Protein AF-A0A7X7KAX2-F1 (afdb_monomer_lite)

Radius of gyration: 23.8 Å; chains: 1; bounding box: 59×32×68 Å

Structure (mmCIF, N/CA/C/O backbone):
data_AF-A0A7X7KAX2-F1
#
_entry.id   AF-A0A7X7KAX2-F1
#
loop_
_atom_site.group_PDB
_atom_site.id
_atom_site.type_symbol
_atom_site.label_atom_id
_atom_site.label_alt_id
_atom_site.label_comp_id
_atom_site.label_asym_id
_atom_site.label_entity_id
_atom_site.label_seq_id
_atom_site.pdbx_PDB_ins_code
_atom_site.Cartn_x
_atom_site.Cartn_y
_atom_site.Cartn_z
_atom_site.occupancy
_atom_site.B_iso_or_equiv
_atom_site.auth_seq_id
_atom_site.auth_comp_id
_atom_site.auth_asym_id
_atom_site.auth_atom_id
_atom_site.pdbx_PDB_model_num
ATOM 1 N N . MET A 1 1 ? -15.587 19.376 3.662 1.00 31.41 1 MET A N 1
ATOM 2 C CA . MET A 1 1 ? -15.646 17.937 3.336 1.00 31.41 1 MET A CA 1
ATOM 3 C C . MET A 1 1 ? -15.402 17.812 1.839 1.00 31.41 1 MET A C 1
ATOM 5 O O . MET A 1 1 ? -16.334 17.874 1.052 1.00 31.41 1 MET A O 1
ATOM 9 N N . THR A 1 2 ? -14.136 17.808 1.432 1.00 29.45 2 THR A N 1
ATOM 10 C CA . THR A 1 2 ? -13.738 17.623 0.034 1.00 29.45 2 THR A CA 1
ATOM 11 C C . THR A 1 2 ? -13.548 16.132 -0.178 1.00 29.45 2 THR A C 1
ATOM 13 O O . THR A 1 2 ? -12.632 15.516 0.356 1.00 29.45 2 THR A O 1
ATOM 16 N N . THR A 1 3 ? -14.527 15.560 -0.865 1.00 39.97 3 THR A N 1
ATOM 17 C CA . THR A 1 3 ? -14.583 14.188 -1.354 1.00 39.97 3 THR A CA 1
ATOM 18 C C . THR A 1 3 ? -13.296 13.817 -2.074 1.00 39.97 3 THR A C 1
ATOM 20 O O . THR A 1 3 ? -12.859 14.544 -2.966 1.00 39.97 3 THR A O 1
ATOM 23 N N . GLN A 1 4 ? -12.748 12.668 -1.676 1.00 43.09 4 GLN A N 1
ATOM 24 C CA . GLN A 1 4 ? -11.791 11.851 -2.416 1.00 43.09 4 GLN A CA 1
ATOM 25 C C . GLN A 1 4 ? -12.039 12.031 -3.920 1.00 43.09 4 GLN A C 1
ATOM 27 O O . GLN A 1 4 ? -13.135 11.754 -4.411 1.00 43.09 4 GLN A O 1
ATOM 32 N N . THR A 1 5 ? -11.081 12.647 -4.605 1.00 43.44 5 THR A N 1
ATOM 33 C CA . THR A 1 5 ? -11.274 13.211 -5.937 1.00 43.44 5 THR A CA 1
ATOM 34 C C . THR A 1 5 ? -11.679 12.116 -6.918 1.00 43.44 5 THR A C 1
ATOM 36 O O . THR A 1 5 ? -11.043 11.071 -7.024 1.00 43.44 5 THR A O 1
ATOM 39 N N . ASP A 1 6 ? -12.770 12.385 -7.623 1.00 45.66 6 ASP A N 1
ATOM 40 C CA . ASP A 1 6 ? -13.570 11.498 -8.465 1.00 45.66 6 ASP A CA 1
ATOM 41 C C . ASP A 1 6 ? -12.854 11.106 -9.787 1.00 45.66 6 ASP A C 1
ATOM 43 O O . ASP A 1 6 ? -13.432 11.164 -10.869 1.00 45.66 6 ASP A O 1
ATOM 47 N N . ALA A 1 7 ? -11.583 10.693 -9.732 1.00 50.47 7 ALA A N 1
ATOM 48 C CA . ALA A 1 7 ? -10.939 9.897 -10.783 1.00 50.47 7 ALA A CA 1
ATOM 49 C C . ALA A 1 7 ? -11.192 8.424 -10.433 1.00 50.47 7 ALA A C 1
ATOM 51 O O . ALA A 1 7 ? -10.359 7.740 -9.843 1.00 50.47 7 ALA A O 1
ATOM 52 N N . ARG A 1 8 ? -12.452 8.036 -10.648 1.00 62.88 8 ARG A N 1
ATOM 53 C CA . ARG A 1 8 ? -13.205 7.026 -9.898 1.00 62.88 8 ARG A CA 1
ATOM 54 C C . ARG A 1 8 ? -12.503 5.680 -9.751 1.00 62.88 8 ARG A C 1
ATOM 56 O O . ARG A 1 8 ? -12.249 4.991 -10.738 1.00 62.88 8 ARG A O 1
ATOM 63 N N . ARG A 1 9 ? -12.337 5.283 -8.482 1.00 68.75 9 ARG A N 1
ATOM 64 C CA . ARG A 1 9 ? -12.238 3.887 -8.035 1.00 68.75 9 ARG A CA 1
ATOM 65 C C . ARG A 1 9 ? -13.098 2.988 -8.937 1.00 68.75 9 ARG A C 1
ATOM 67 O O . ARG A 1 9 ? -14.221 3.386 -9.270 1.00 68.75 9 ARG A O 1
ATOM 74 N N . PRO A 1 10 ? -12.629 1.783 -9.299 1.00 69.00 10 PRO A N 1
ATOM 75 C CA . PRO A 1 10 ? -13.467 0.807 -9.979 1.00 69.00 10 PRO A CA 1
ATOM 76 C C . PRO A 1 10 ? -14.844 0.673 -9.308 1.00 69.00 10 PRO A C 1
ATOM 78 O O . PRO A 1 10 ? -14.937 0.606 -8.085 1.00 69.00 10 PRO A O 1
ATOM 81 N N . ALA A 1 11 ? -15.918 0.629 -10.101 1.00 70.12 11 ALA A N 1
ATOM 82 C CA . ALA A 1 11 ? -17.289 0.543 -9.577 1.00 70.12 11 ALA A CA 1
ATOM 83 C C . ALA A 1 11 ? -17.587 -0.786 -8.853 1.00 70.12 11 ALA A C 1
ATOM 85 O O . ALA A 1 11 ? -18.601 -0.915 -8.172 1.00 70.12 11 ALA A O 1
ATOM 86 N N . ASP A 1 12 ? -16.715 -1.775 -9.023 1.00 75.62 12 ASP A N 1
ATOM 87 C CA . ASP A 1 12 ? -16.797 -3.064 -8.360 1.00 75.62 12 ASP A CA 1
ATOM 88 C C . ASP A 1 12 ? -16.467 -2.926 -6.863 1.00 75.62 12 ASP A C 1
ATOM 90 O O . ASP A 1 12 ? -15.344 -2.603 -6.471 1.00 75.62 12 ASP A O 1
ATOM 94 N N . ALA A 1 13 ? -17.460 -3.197 -6.013 1.00 72.50 13 ALA A N 1
ATOM 95 C CA . ALA A 1 13 ? -17.330 -3.130 -4.560 1.00 72.50 13 ALA A CA 1
ATOM 96 C C . ALA A 1 13 ? -16.391 -4.204 -3.977 1.00 72.50 13 ALA A C 1
ATOM 98 O O . ALA A 1 13 ? -15.949 -4.071 -2.835 1.00 72.50 13 ALA A O 1
ATOM 99 N N . THR A 1 14 ? -16.067 -5.250 -4.743 1.00 76.38 14 THR A N 1
ATOM 100 C CA . THR A 1 14 ? -15.149 -6.314 -4.309 1.00 76.38 14 THR A CA 1
ATOM 101 C C . THR A 1 14 ? -13.681 -5.898 -4.370 1.00 76.38 14 THR A C 1
ATOM 103 O O . THR A 1 14 ? -12.838 -6.550 -3.748 1.00 76.38 14 THR A O 1
ATOM 106 N N . ILE A 1 15 ? -13.380 -4.797 -5.065 1.00 78.50 15 ILE A N 1
ATOM 107 C CA . ILE A 1 15 ? -12.031 -4.258 -5.202 1.00 78.50 15 ILE A CA 1
ATOM 108 C C . ILE A 1 15 ? -11.624 -3.538 -3.905 1.00 78.50 15 ILE A C 1
ATOM 110 O O . ILE A 1 15 ? -12.306 -2.577 -3.512 1.00 78.50 15 ILE A O 1
ATOM 114 N N . PRO A 1 16 ? -10.527 -3.970 -3.242 1.00 85.06 16 PRO A N 1
ATOM 115 C CA . PRO A 1 16 ? -9.944 -3.248 -2.119 1.00 85.06 16 PRO A CA 1
ATOM 116 C C . PRO A 1 16 ? -9.581 -1.815 -2.513 1.00 85.06 16 PRO A C 1
ATOM 118 O O . PRO A 1 16 ? -9.270 -1.542 -3.672 1.00 85.06 16 PRO A O 1
ATOM 121 N N . TYR A 1 17 ? -9.646 -0.890 -1.562 1.00 83.06 17 TYR A N 1
ATOM 122 C CA . TYR A 1 17 ? -9.285 0.505 -1.780 1.00 83.06 17 TYR A CA 1
ATOM 123 C C . TYR A 1 17 ? -8.167 0.953 -0.834 1.00 83.06 17 TYR A C 1
ATOM 125 O O . TYR A 1 17 ? -8.117 0.477 0.302 1.00 83.06 17 TYR A O 1
ATOM 133 N N . PRO A 1 18 ? -7.290 1.876 -1.271 1.00 86.44 18 PRO A N 1
ATOM 134 C CA . PRO A 1 18 ? -6.196 2.385 -0.451 1.00 86.44 18 PRO A CA 1
ATOM 135 C C . PRO A 1 18 ? -6.695 2.993 0.859 1.00 86.44 18 PRO A C 1
ATOM 137 O O . PRO A 1 18 ? -7.563 3.869 0.870 1.00 86.44 18 PRO A O 1
ATOM 140 N N . ALA A 1 19 ? -6.142 2.503 1.962 1.00 87.00 19 ALA A N 1
ATOM 141 C CA . ALA A 1 19 ? -6.502 2.866 3.327 1.00 87.00 19 ALA A CA 1
ATOM 142 C C . ALA A 1 19 ? -5.363 3.587 4.055 1.00 87.00 19 ALA A C 1
ATOM 144 O O . ALA A 1 19 ? -5.616 4.508 4.832 1.00 87.00 19 ALA A O 1
ATOM 145 N N . ILE A 1 20 ? -4.126 3.171 3.769 1.00 87.12 20 ILE A N 1
ATOM 146 C CA . ILE A 1 20 ? -2.893 3.870 4.130 1.00 87.12 20 ILE A CA 1
ATOM 147 C C . ILE A 1 20 ? -2.086 4.041 2.856 1.00 87.12 20 ILE A C 1
ATOM 149 O O . ILE A 1 20 ? -1.787 3.047 2.187 1.00 87.12 20 ILE A O 1
ATOM 153 N N . HIS A 1 21 ? -1.771 5.283 2.508 1.00 86.44 21 HIS A N 1
ATOM 154 C CA . HIS A 1 21 ? -1.233 5.594 1.192 1.00 86.44 21 HIS A CA 1
ATOM 155 C C . HIS A 1 21 ? -0.494 6.935 1.143 1.00 86.44 21 HIS A C 1
ATOM 157 O O . HIS A 1 21 ? -0.632 7.750 2.055 1.00 86.44 21 HIS A O 1
ATOM 163 N N . ASP A 1 22 ? 0.261 7.159 0.070 1.00 83.88 22 ASP A N 1
ATOM 164 C CA . ASP A 1 22 ? 0.930 8.433 -0.219 1.00 83.88 22 ASP A CA 1
ATOM 165 C C . ASP A 1 22 ? -0.078 9.585 -0.428 1.00 83.88 22 ASP A C 1
ATOM 167 O O . ASP A 1 22 ? -1.071 9.437 -1.146 1.00 83.88 22 ASP A O 1
ATOM 171 N N . ASP A 1 23 ? 0.152 10.719 0.227 1.00 72.75 23 ASP A N 1
ATOM 172 C CA . ASP A 1 23 ? -0.723 11.891 0.286 1.00 72.75 23 ASP A CA 1
ATOM 173 C C . ASP A 1 23 ? -0.518 12.851 -0.895 1.00 72.75 23 ASP A C 1
ATOM 175 O O . ASP A 1 23 ? -1.348 13.722 -1.100 1.00 72.75 23 ASP A O 1
ATOM 179 N N . ASP A 1 24 ? 0.527 12.704 -1.710 1.00 70.94 24 ASP A N 1
ATOM 180 C CA . ASP A 1 24 ? 0.662 13.473 -2.956 1.00 70.94 24 ASP A CA 1
ATOM 181 C C . ASP A 1 24 ? -0.007 12.739 -4.133 1.00 70.94 24 ASP A C 1
ATOM 183 O O . ASP A 1 24 ? -0.397 13.345 -5.140 1.00 70.94 24 ASP A O 1
ATOM 187 N N . THR A 1 25 ? -0.196 11.420 -4.005 1.00 68.81 25 THR A N 1
ATOM 188 C CA . THR A 1 25 ? -0.741 10.563 -5.064 1.00 68.81 25 THR A CA 1
ATOM 189 C C . THR A 1 25 ? -2.143 10.063 -4.723 1.00 68.81 25 THR A C 1
ATOM 191 O O . THR A 1 25 ? -2.330 9.048 -4.066 1.00 68.81 25 THR A O 1
ATOM 194 N N . HIS A 1 26 ? -3.166 10.756 -5.228 1.00 64.06 26 HIS A N 1
ATOM 195 C CA . HIS A 1 26 ? -4.574 10.432 -4.934 1.00 64.06 26 HIS A CA 1
ATOM 196 C C . HIS A 1 26 ? -5.367 9.845 -6.106 1.00 64.06 26 HIS A C 1
ATOM 198 O O . HIS A 1 26 ? -6.565 9.584 -5.981 1.00 64.06 26 HIS A O 1
ATOM 204 N N . THR A 1 27 ? -4.747 9.720 -7.280 1.00 69.25 27 THR A N 1
ATOM 205 C CA . THR A 1 27 ? -5.466 9.337 -8.502 1.00 69.25 27 THR A CA 1
ATOM 206 C C . THR A 1 27 ? -5.312 7.851 -8.778 1.00 69.25 27 THR A C 1
ATOM 208 O O . THR A 1 27 ? -4.200 7.329 -8.835 1.00 69.25 27 THR A O 1
ATOM 211 N N . TRP A 1 28 ? -6.443 7.167 -8.972 1.00 71.44 28 TRP A N 1
ATOM 212 C CA . TRP A 1 28 ? -6.448 5.778 -9.415 1.00 71.44 28 TRP A CA 1
ATOM 213 C C . TRP A 1 28 ? -5.757 5.675 -10.768 1.00 71.44 28 TRP A C 1
ATOM 215 O O . TRP A 1 28 ? -6.184 6.298 -11.747 1.00 71.44 28 TRP A O 1
ATOM 225 N N . LYS A 1 29 ? -4.692 4.873 -10.835 1.00 69.31 29 LYS A N 1
ATOM 226 C CA . LYS A 1 29 ? -4.030 4.618 -12.110 1.00 69.31 29 LYS A CA 1
ATOM 227 C C . LYS A 1 29 ? -4.900 3.686 -12.958 1.00 69.31 29 LYS A C 1
ATOM 229 O O . LYS A 1 29 ? -5.364 2.659 -12.457 1.00 69.31 29 LYS A O 1
ATOM 234 N N . PRO A 1 30 ? -5.130 4.006 -14.244 1.00 61.00 30 PRO A N 1
ATOM 235 C CA . PRO A 1 30 ? -5.823 3.091 -15.135 1.00 61.00 30 PRO A CA 1
ATOM 236 C C . PRO A 1 30 ? -4.990 1.817 -15.316 1.00 61.00 30 PRO A C 1
ATOM 238 O O . PRO A 1 30 ? -3.765 1.875 -15.395 1.00 61.00 30 PRO A O 1
ATOM 241 N N . ALA A 1 31 ? -5.661 0.674 -15.482 1.00 58.47 31 ALA A N 1
ATOM 242 C CA . ALA A 1 31 ? -5.018 -0.625 -15.725 1.00 58.47 31 ALA A CA 1
ATOM 243 C C . ALA A 1 31 ? -4.125 -0.656 -16.990 1.00 58.47 31 ALA A C 1
ATOM 245 O O . ALA A 1 31 ? -3.369 -1.598 -17.202 1.00 58.47 31 ALA A O 1
ATOM 246 N N . THR A 1 32 ? -4.221 0.364 -17.848 1.00 57.59 32 THR A N 1
ATOM 247 C CA . THR A 1 32 ? -3.337 0.602 -18.994 1.00 57.59 32 THR A CA 1
ATOM 248 C C . THR A 1 32 ? -3.074 2.097 -19.141 1.00 57.59 32 THR A C 1
ATOM 250 O O . THR A 1 32 ? -4.009 2.864 -19.377 1.00 57.59 32 THR A O 1
ATOM 253 N N . SER A 1 33 ? -1.807 2.509 -19.063 1.00 60.25 33 SER A N 1
ATOM 254 C CA . SER A 1 33 ? -1.379 3.860 -19.435 1.00 60.25 33 SER A CA 1
ATOM 255 C C . SER A 1 33 ? -1.226 3.940 -20.957 1.00 60.25 33 SER A C 1
ATOM 257 O O . SER A 1 33 ? -0.264 3.430 -21.533 1.00 60.25 33 SER A O 1
ATOM 259 N N . THR A 1 34 ? -2.176 4.585 -21.643 1.00 63.09 34 THR A N 1
ATOM 260 C CA . THR A 1 34 ? -2.132 4.775 -23.109 1.00 63.09 34 THR A CA 1
ATOM 261 C C . THR A 1 34 ? -0.848 5.480 -23.558 1.00 63.09 34 THR A C 1
ATOM 263 O O . THR A 1 34 ? -0.327 5.205 -24.635 1.00 63.09 34 THR A O 1
ATOM 266 N N . LYS A 1 35 ? -0.299 6.367 -22.719 1.00 64.12 35 LYS A N 1
ATOM 267 C CA . LYS A 1 35 ? 0.936 7.108 -23.004 1.00 64.12 35 LYS A CA 1
ATOM 268 C C . LYS A 1 35 ? 2.162 6.191 -23.034 1.00 64.12 35 LYS A C 1
ATOM 270 O O . LYS A 1 35 ? 2.998 6.3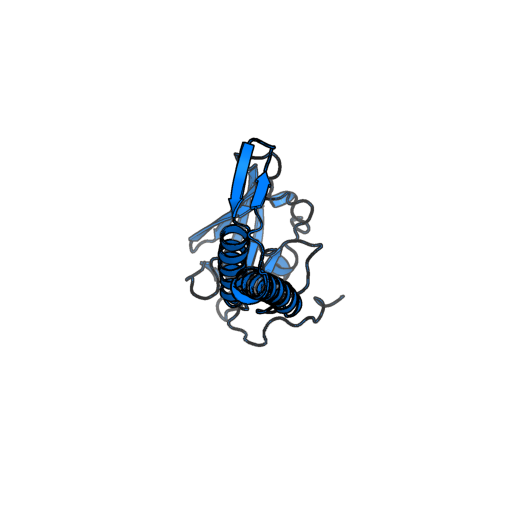43 -23.919 1.00 64.12 35 LYS A O 1
ATOM 275 N N . GLU A 1 36 ? 2.254 5.233 -22.115 1.00 64.50 36 GLU A N 1
ATOM 276 C CA . GLU A 1 36 ? 3.364 4.270 -22.070 1.00 64.50 36 GLU A CA 1
ATOM 277 C C . GLU A 1 36 ? 3.335 3.323 -23.269 1.00 64.50 36 GLU A C 1
ATOM 279 O O . GLU A 1 36 ? 4.367 3.131 -23.905 1.00 64.50 36 GLU A O 1
ATOM 284 N N . LEU A 1 37 ? 2.147 2.829 -23.639 1.00 69.31 37 LEU A N 1
ATOM 285 C CA . LEU A 1 37 ? 1.944 2.007 -24.839 1.00 69.31 37 LEU A CA 1
ATOM 286 C C . LEU A 1 37 ? 2.353 2.737 -26.128 1.00 69.31 37 LEU A C 1
ATOM 288 O O . LEU A 1 37 ? 2.962 2.137 -27.011 1.00 69.31 37 LEU A O 1
ATOM 292 N N . LEU A 1 38 ? 2.040 4.033 -26.245 1.00 76.12 38 LEU A N 1
ATOM 293 C CA . LEU A 1 38 ? 2.420 4.838 -27.411 1.00 76.12 38 LEU A CA 1
ATOM 294 C C . LEU A 1 38 ? 3.935 5.069 -27.485 1.00 76.12 38 LEU A C 1
ATOM 296 O O . LEU A 1 38 ? 4.511 4.967 -28.567 1.00 76.12 38 LEU A O 1
ATOM 300 N N . VAL A 1 39 ? 4.586 5.353 -26.353 1.00 77.00 39 VAL A N 1
ATOM 301 C CA . VAL A 1 39 ? 6.039 5.577 -26.302 1.00 77.00 39 VAL A CA 1
ATOM 302 C C . VAL A 1 39 ? 6.802 4.286 -26.595 1.00 77.00 39 VAL A C 1
ATOM 304 O O . VAL A 1 39 ? 7.682 4.287 -27.456 1.00 77.00 39 VAL A O 1
ATOM 307 N N . SER A 1 40 ? 6.456 3.174 -25.938 1.00 71.31 40 SER A N 1
ATOM 308 C CA . SER A 1 40 ? 7.125 1.889 -26.174 1.00 71.31 40 SER A CA 1
ATOM 309 C C . SER A 1 40 ? 6.867 1.366 -27.591 1.00 71.31 40 SER A C 1
ATOM 311 O O . SER A 1 40 ? 7.795 0.879 -28.238 1.00 71.31 40 SER A O 1
ATOM 313 N N . GLY A 1 41 ? 5.656 1.564 -28.125 1.00 78.25 41 GLY A N 1
ATOM 314 C CA . GLY A 1 41 ? 5.320 1.248 -29.514 1.00 78.25 41 GLY A CA 1
ATOM 315 C C . GLY A 1 41 ? 6.126 2.063 -30.532 1.00 78.25 41 GLY A C 1
ATOM 316 O O . GLY A 1 41 ? 6.670 1.496 -31.479 1.00 78.25 41 GLY A O 1
ATOM 317 N N . ALA A 1 42 ? 6.267 3.3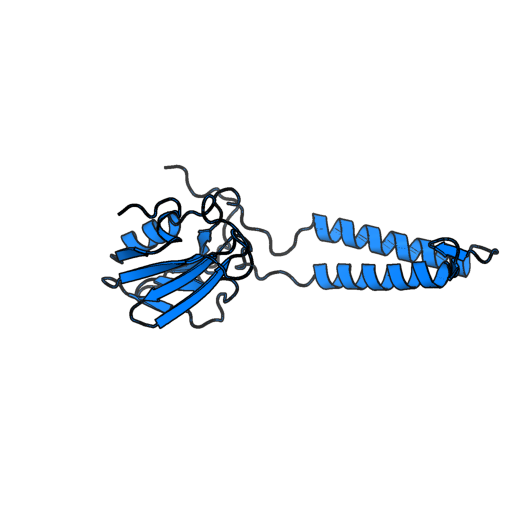77 -30.325 1.00 83.69 42 ALA A N 1
ATOM 318 C CA . ALA A 1 42 ? 7.061 4.241 -31.202 1.00 83.69 42 ALA A CA 1
ATOM 319 C C . ALA A 1 42 ? 8.555 3.869 -31.193 1.00 83.69 42 ALA A C 1
ATOM 321 O O . ALA A 1 42 ? 9.186 3.830 -32.251 1.00 83.69 42 ALA A O 1
ATOM 322 N N . ILE A 1 43 ? 9.113 3.543 -30.021 1.00 81.38 43 ILE A N 1
ATOM 323 C CA . ILE A 1 43 ? 10.505 3.087 -29.888 1.00 81.38 43 ILE A CA 1
ATOM 324 C C . ILE A 1 43 ? 10.705 1.757 -30.625 1.00 81.38 43 ILE A C 1
ATOM 326 O O . ILE A 1 43 ? 11.653 1.627 -31.400 1.00 81.38 43 ILE A O 1
ATOM 330 N N . ALA A 1 44 ? 9.802 0.788 -30.443 1.00 81.94 44 ALA A N 1
ATOM 331 C CA . ALA A 1 44 ? 9.877 -0.493 -31.141 1.00 81.94 44 ALA A CA 1
ATOM 332 C C . ALA A 1 44 ? 9.839 -0.314 -32.667 1.00 81.94 44 ALA A C 1
ATOM 334 O O . ALA A 1 44 ? 10.681 -0.871 -33.372 1.00 81.94 44 ALA A O 1
ATOM 335 N N . LEU A 1 45 ? 8.929 0.525 -33.174 1.00 85.00 45 LEU A N 1
ATOM 336 C CA . LEU A 1 45 ? 8.839 0.846 -34.601 1.00 85.00 45 LEU A CA 1
ATOM 337 C C . LEU A 1 45 ? 10.122 1.491 -35.141 1.00 85.00 45 LEU A C 1
ATOM 339 O O . LEU A 1 45 ? 10.577 1.112 -36.219 1.00 85.00 45 LEU A O 1
ATOM 343 N N . ALA A 1 46 ? 10.732 2.418 -34.397 1.00 85.38 46 ALA A N 1
ATOM 344 C CA . ALA A 1 46 ? 11.974 3.069 -34.807 1.00 85.38 46 ALA A CA 1
ATOM 345 C C . ALA A 1 46 ? 13.139 2.072 -34.933 1.00 85.38 46 ALA A C 1
ATOM 347 O O . ALA A 1 46 ? 13.864 2.097 -35.928 1.00 85.38 46 ALA A O 1
ATOM 348 N N . PHE A 1 47 ? 13.295 1.155 -33.970 1.00 82.56 47 PHE A N 1
ATOM 349 C CA . PHE A 1 47 ? 14.334 0.121 -34.027 1.00 82.56 47 PHE A CA 1
ATOM 350 C C . PHE A 1 47 ? 14.099 -0.895 -35.151 1.00 82.56 47 PHE A C 1
ATOM 352 O O . PHE A 1 47 ? 15.053 -1.285 -35.825 1.00 82.56 47 PHE A O 1
ATOM 359 N N . ILE A 1 48 ? 12.844 -1.285 -35.398 1.00 81.31 48 ILE A N 1
ATOM 360 C CA . ILE A 1 48 ? 12.485 -2.169 -36.517 1.00 81.31 48 ILE A CA 1
ATOM 361 C C . ILE A 1 48 ? 12.803 -1.488 -37.854 1.00 81.31 48 ILE A C 1
ATOM 363 O O . ILE A 1 48 ? 13.470 -2.086 -38.697 1.00 81.31 48 ILE A O 1
ATOM 367 N N . ALA A 1 49 ? 12.395 -0.229 -38.036 1.00 83.62 49 ALA A N 1
ATOM 368 C CA . ALA A 1 49 ? 12.670 0.532 -39.254 1.00 83.62 49 ALA A CA 1
ATOM 369 C C . ALA A 1 49 ? 14.177 0.726 -39.485 1.00 83.62 49 ALA A C 1
ATOM 371 O O . ALA A 1 49 ? 14.658 0.532 -40.602 1.00 83.62 49 ALA A O 1
ATOM 372 N N . ALA A 1 50 ? 14.936 1.035 -38.428 1.00 80.69 50 ALA A N 1
ATOM 373 C CA . ALA A 1 50 ? 16.391 1.136 -38.492 1.00 80.69 50 ALA A CA 1
ATOM 374 C C . ALA A 1 50 ? 17.043 -0.202 -38.873 1.00 80.69 50 ALA A C 1
ATOM 376 O O . ALA A 1 50 ? 17.960 -0.225 -39.692 1.00 80.69 50 ALA A O 1
ATOM 377 N N . SER A 1 51 ? 16.554 -1.324 -38.334 1.00 78.38 51 SER A N 1
ATOM 378 C CA . SER A 1 51 ? 17.079 -2.649 -38.677 1.00 78.38 51 SER A CA 1
ATOM 379 C C . SER A 1 51 ? 16.786 -3.026 -40.132 1.00 78.38 51 SER A C 1
ATOM 381 O O . SER A 1 51 ? 17.685 -3.489 -40.831 1.00 78.38 51 SER A O 1
ATOM 383 N N . ILE A 1 52 ? 15.569 -2.753 -40.622 1.00 78.06 52 ILE A N 1
ATOM 384 C CA . ILE A 1 52 ? 15.191 -2.975 -42.027 1.00 78.06 52 ILE A CA 1
ATOM 385 C C . ILE A 1 52 ? 16.059 -2.124 -42.958 1.00 78.06 52 ILE A C 1
ATOM 387 O O . ILE A 1 52 ? 16.586 -2.640 -43.942 1.00 78.06 52 ILE A O 1
ATOM 391 N N . TYR A 1 53 ? 16.248 -0.840 -42.638 1.00 78.06 53 TYR A N 1
ATOM 392 C CA . TYR A 1 53 ? 17.082 0.053 -43.437 1.00 78.06 53 TYR A CA 1
ATOM 393 C C . TYR A 1 53 ? 18.517 -0.470 -43.551 1.00 78.06 53 TYR A C 1
ATOM 395 O O . TYR A 1 53 ? 19.047 -0.571 -44.653 1.00 78.06 53 TYR A O 1
ATOM 403 N N . VAL A 1 54 ? 19.136 -0.864 -42.436 1.00 75.00 54 VAL A N 1
ATOM 404 C CA . VAL A 1 54 ? 20.534 -1.324 -42.439 1.00 75.00 54 VAL A CA 1
ATOM 405 C C . VAL A 1 54 ? 20.691 -2.686 -43.126 1.00 75.00 54 VAL A C 1
ATOM 407 O O . VAL A 1 54 ? 21.689 -2.896 -43.806 1.00 75.00 54 VAL A O 1
ATOM 410 N N . GLN A 1 55 ? 19.728 -3.603 -42.980 1.00 70.00 55 GLN A N 1
ATOM 411 C CA . GLN A 1 55 ? 19.821 -4.948 -43.565 1.00 70.00 55 GLN A CA 1
ATOM 412 C C . GLN A 1 55 ? 19.462 -5.010 -45.055 1.00 70.00 55 GLN A C 1
ATOM 414 O O . GLN A 1 55 ? 20.046 -5.814 -45.776 1.00 70.00 55 GLN A O 1
ATOM 419 N N . PHE A 1 56 ? 18.488 -4.215 -45.506 1.00 70.19 56 PHE A N 1
ATOM 420 C CA . PHE A 1 56 ? 17.886 -4.382 -46.836 1.00 70.19 56 PHE A CA 1
ATOM 421 C C . PHE A 1 56 ? 18.039 -3.176 -47.759 1.00 70.19 56 PHE A C 1
ATOM 423 O O . PHE A 1 56 ? 17.860 -3.326 -48.964 1.00 70.19 56 PHE A O 1
ATOM 430 N N . ILE A 1 57 ? 18.325 -1.989 -47.220 1.00 70.00 57 ILE A N 1
ATOM 431 C CA . ILE A 1 57 ? 18.376 -0.746 -48.007 1.00 70.00 57 ILE A CA 1
ATOM 432 C C . ILE A 1 57 ? 19.805 -0.215 -48.086 1.00 70.00 57 ILE A C 1
ATOM 434 O O . ILE A 1 57 ? 20.224 0.300 -49.117 1.00 70.00 57 ILE A O 1
ATOM 438 N N . SER A 1 58 ? 20.568 -0.337 -47.004 1.00 69.50 58 SER A N 1
ATOM 439 C CA . SER A 1 58 ? 21.931 0.161 -46.967 1.00 69.50 58 SER A CA 1
ATOM 440 C C . SER A 1 58 ? 22.881 -0.832 -47.634 1.00 69.50 58 SER A C 1
ATOM 442 O O . SER A 1 58 ? 23.018 -1.968 -47.190 1.00 69.50 58 SER A O 1
ATOM 444 N N . GLU A 1 59 ? 23.571 -0.386 -48.681 1.00 65.75 59 GLU A N 1
ATOM 445 C CA . GLU A 1 59 ? 24.600 -1.168 -49.385 1.00 65.75 59 GLU A CA 1
ATOM 446 C C . GLU A 1 59 ? 25.943 -1.201 -48.624 1.00 65.75 59 GLU A C 1
ATOM 448 O O . GLU A 1 59 ? 26.903 -1.844 -49.046 1.00 65.75 59 GLU A O 1
ATOM 453 N N . THR A 1 60 ? 26.023 -0.507 -47.486 1.00 64.31 60 THR A N 1
ATOM 454 C CA . THR A 1 60 ? 27.231 -0.330 -46.677 1.00 64.31 60 THR A CA 1
ATOM 455 C C . THR A 1 60 ? 27.107 -1.004 -45.316 1.00 64.31 60 THR A C 1
ATOM 457 O O . THR A 1 60 ? 26.160 -0.772 -44.571 1.00 64.31 60 THR A O 1
ATOM 460 N N . ALA A 1 61 ? 28.1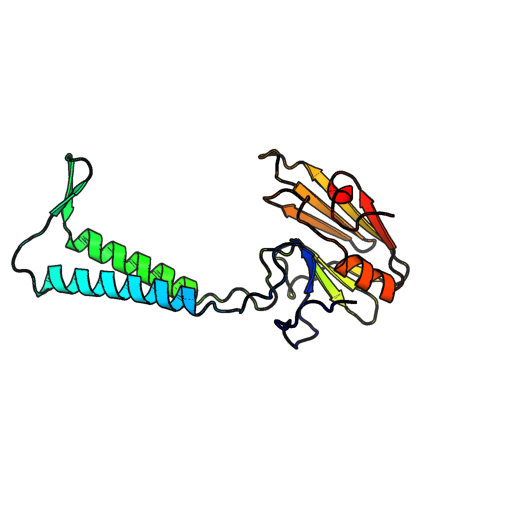12 -1.797 -44.941 1.00 65.00 61 ALA A N 1
ATOM 461 C CA . ALA A 1 61 ? 28.190 -2.385 -43.608 1.00 65.00 61 ALA A CA 1
ATOM 462 C C . ALA A 1 61 ? 28.571 -1.314 -42.572 1.00 65.00 61 ALA A C 1
ATOM 464 O O . ALA A 1 61 ? 29.710 -0.851 -42.530 1.00 65.00 61 ALA A O 1
ATOM 465 N N . TYR A 1 62 ? 27.617 -0.922 -41.726 1.00 69.50 62 TYR A N 1
ATOM 466 C CA . TYR A 1 62 ? 27.865 0.014 -40.629 1.00 69.50 62 TYR A CA 1
ATOM 467 C C . TYR A 1 62 ? 28.296 -0.721 -39.357 1.00 69.50 62 TYR A C 1
ATOM 469 O O . TYR A 1 62 ? 27.698 -1.729 -38.964 1.00 69.50 62 TYR A O 1
ATOM 477 N N . VAL A 1 63 ? 29.299 -0.166 -38.677 1.00 76.62 63 VAL A N 1
ATOM 478 C CA . VAL A 1 63 ? 29.811 -0.654 -37.392 1.00 76.62 63 VAL A CA 1
ATOM 479 C C . VAL A 1 63 ? 29.714 0.469 -36.369 1.00 76.62 63 VAL A C 1
ATOM 481 O O . VAL A 1 63 ? 30.094 1.609 -36.637 1.00 76.62 63 VAL A O 1
ATOM 484 N N . LEU A 1 64 ? 29.175 0.147 -35.198 1.00 71.44 64 LEU A N 1
ATOM 485 C CA . LEU A 1 64 ? 29.096 1.046 -34.060 1.00 71.44 64 LEU A CA 1
ATOM 486 C C . LEU A 1 64 ? 30.312 0.785 -33.173 1.00 71.44 64 LEU A C 1
ATOM 488 O O . LEU A 1 64 ? 30.475 -0.319 -32.656 1.00 71.44 64 LEU A O 1
ATOM 492 N N . VAL A 1 65 ? 31.168 1.797 -33.026 1.00 73.62 65 VAL A N 1
ATOM 493 C CA . VAL A 1 65 ? 32.400 1.693 -32.238 1.00 73.62 65 VAL A CA 1
ATOM 494 C C . VAL A 1 65 ? 32.137 2.224 -30.832 1.00 73.62 65 VAL A C 1
ATOM 496 O O . VAL A 1 65 ? 32.015 3.433 -30.625 1.00 73.62 65 VAL A O 1
ATOM 499 N N . ILE A 1 66 ? 32.058 1.328 -29.849 1.00 70.19 66 ILE A N 1
ATOM 500 C CA . ILE A 1 66 ? 31.874 1.689 -28.438 1.00 70.19 66 ILE A CA 1
ATOM 501 C C . ILE A 1 66 ? 33.239 1.741 -27.755 1.00 70.19 66 ILE A C 1
ATOM 503 O O . ILE A 1 66 ? 34.068 0.840 -27.898 1.00 70.19 66 ILE A O 1
ATOM 507 N N . ALA A 1 67 ? 33.485 2.826 -27.016 1.00 68.19 67 ALA A N 1
ATOM 508 C CA . ALA A 1 67 ? 34.714 3.051 -26.253 1.00 68.19 67 ALA A CA 1
ATOM 509 C C . ALA A 1 67 ? 36.026 2.938 -27.065 1.00 68.19 67 ALA A C 1
ATOM 511 O O . ALA A 1 67 ? 37.089 2.807 -26.472 1.00 68.19 67 ALA A O 1
ATOM 512 N N . ARG A 1 68 ? 35.971 3.037 -28.406 1.00 65.75 68 ARG A N 1
ATOM 513 C CA . ARG A 1 68 ? 37.110 2.874 -29.341 1.00 65.75 68 ARG A CA 1
ATOM 514 C C . ARG A 1 68 ? 37.761 1.481 -29.364 1.00 65.75 68 ARG A C 1
ATOM 516 O O . ARG A 1 68 ? 38.850 1.356 -29.913 1.00 65.75 68 ARG A O 1
ATOM 523 N N . VAL A 1 69 ? 37.129 0.456 -28.784 1.00 67.38 69 VAL A N 1
ATOM 524 C CA . VAL A 1 69 ? 37.706 -0.907 -28.720 1.00 67.38 69 VAL A CA 1
ATOM 525 C C . VAL A 1 69 ? 36.708 -2.006 -29.099 1.00 67.38 69 VAL A C 1
ATOM 527 O O . VAL A 1 69 ? 37.121 -3.128 -29.372 1.00 67.38 69 VAL A O 1
ATOM 530 N N . ILE A 1 70 ? 35.403 -1.714 -29.108 1.00 66.31 70 ILE A N 1
ATOM 531 C CA . ILE A 1 70 ? 34.366 -2.711 -29.391 1.00 66.31 70 ILE A CA 1
ATOM 532 C C . ILE A 1 70 ? 33.631 -2.325 -30.670 1.00 66.31 70 ILE A C 1
ATOM 534 O O . ILE A 1 70 ? 32.922 -1.318 -30.699 1.00 66.31 70 ILE A O 1
ATOM 538 N N . ASP A 1 71 ? 33.772 -3.173 -31.683 1.00 78.00 71 ASP A N 1
ATOM 539 C CA . ASP A 1 71 ? 33.131 -3.041 -32.986 1.00 78.00 71 ASP A CA 1
ATOM 540 C C . ASP A 1 71 ? 31.879 -3.916 -33.031 1.00 78.00 71 ASP A C 1
ATOM 542 O O . ASP A 1 71 ? 31.955 -5.145 -33.064 1.00 78.00 71 ASP A O 1
ATOM 546 N N . ILE A 1 72 ? 30.706 -3.283 -33.021 1.00 73.19 72 ILE A N 1
ATOM 547 C CA . ILE A 1 72 ? 29.424 -3.988 -33.081 1.00 73.19 72 ILE A CA 1
ATOM 548 C C . ILE A 1 72 ? 28.762 -3.691 -34.428 1.00 73.19 72 ILE A C 1
ATOM 550 O O . ILE A 1 72 ? 28.444 -2.530 -34.700 1.00 73.19 72 ILE A O 1
ATOM 554 N N . PRO A 1 73 ? 28.499 -4.702 -35.276 1.00 79.19 73 PRO A N 1
ATOM 555 C CA . PRO A 1 73 ? 27.698 -4.514 -36.479 1.00 79.19 73 PRO A CA 1
ATOM 556 C C . PRO A 1 73 ? 26.351 -3.870 -36.137 1.00 79.19 73 PRO A C 1
ATOM 558 O O . PRO A 1 73 ? 25.614 -4.364 -35.279 1.00 79.19 73 PRO A O 1
ATOM 561 N N . VAL A 1 74 ? 25.995 -2.783 -36.825 1.00 77.75 74 VAL A N 1
ATOM 562 C CA . VAL A 1 74 ? 24.769 -2.017 -36.528 1.00 77.75 74 VAL A CA 1
ATOM 563 C C . VAL A 1 74 ? 23.509 -2.877 -36.682 1.00 77.75 74 VAL A C 1
ATOM 565 O O . VAL A 1 74 ? 22.532 -2.677 -35.964 1.00 77.75 74 VAL A O 1
ATOM 568 N N . VAL A 1 75 ? 23.539 -3.898 -37.542 1.00 72.19 75 VAL A N 1
ATOM 569 C CA . VAL A 1 75 ? 22.469 -4.903 -37.667 1.00 72.19 75 VAL A CA 1
ATOM 570 C C . VAL A 1 75 ? 22.207 -5.638 -36.348 1.00 72.19 75 VAL A C 1
ATOM 572 O O . VAL A 1 75 ? 21.054 -5.810 -35.962 1.00 72.19 75 VAL A O 1
ATOM 575 N N . ILE A 1 76 ? 23.261 -6.030 -35.625 1.00 77.25 76 ILE A N 1
ATOM 576 C CA . ILE A 1 76 ? 23.142 -6.727 -34.336 1.00 77.25 76 ILE A CA 1
ATOM 577 C C . ILE A 1 76 ? 22.586 -5.770 -33.281 1.00 77.25 76 ILE A C 1
ATOM 579 O O . ILE A 1 76 ? 21.669 -6.126 -32.544 1.00 77.25 76 ILE A O 1
ATOM 583 N N . PHE A 1 77 ? 23.090 -4.535 -33.246 1.00 77.25 77 PHE A N 1
ATOM 584 C CA . PHE A 1 77 ? 22.617 -3.510 -32.316 1.00 77.25 77 PHE A CA 1
ATOM 585 C C . PHE A 1 77 ? 21.133 -3.171 -32.530 1.00 77.25 77 PHE A C 1
ATOM 587 O O . PHE A 1 77 ? 20.349 -3.161 -31.583 1.00 77.25 77 PHE A O 1
ATOM 594 N N . THR A 1 78 ? 20.727 -2.936 -33.779 1.00 78.31 78 THR A N 1
ATOM 595 C CA . THR A 1 78 ? 19.335 -2.605 -34.125 1.00 78.31 78 THR A CA 1
ATOM 596 C C . THR A 1 78 ? 18.393 -3.793 -33.942 1.00 78.31 78 THR A C 1
ATOM 598 O O . THR A 1 78 ? 17.287 -3.603 -33.443 1.00 78.31 78 THR A O 1
ATOM 601 N N . GLY A 1 79 ? 18.831 -5.014 -34.269 1.00 77.12 79 GLY A N 1
ATOM 602 C CA . GLY A 1 79 ? 18.061 -6.239 -34.045 1.00 77.12 79 GLY A CA 1
ATOM 603 C C . GLY A 1 79 ? 17.825 -6.528 -32.560 1.00 77.12 79 GLY A C 1
ATOM 604 O O . GLY A 1 79 ? 16.687 -6.759 -32.154 1.00 77.12 79 GLY A O 1
ATOM 605 N N . LEU A 1 80 ? 18.867 -6.443 -31.724 1.00 81.50 80 LEU A N 1
ATOM 606 C CA . LEU A 1 80 ? 18.728 -6.579 -30.268 1.00 81.50 80 LEU A CA 1
ATOM 607 C C . LEU A 1 80 ? 17.870 -5.455 -29.678 1.00 81.50 80 LEU A C 1
ATOM 609 O O . LEU A 1 80 ? 16.990 -5.726 -28.864 1.00 81.50 80 LEU A O 1
ATOM 613 N N . GLY A 1 81 ? 18.068 -4.213 -30.126 1.00 78.06 81 GLY A N 1
ATOM 614 C CA . GLY A 1 81 ? 17.241 -3.077 -29.718 1.00 78.06 81 GLY A CA 1
ATOM 615 C C . GLY A 1 81 ? 15.760 -3.275 -30.051 1.00 78.06 81 GLY A C 1
ATOM 616 O O . GLY A 1 81 ? 14.907 -3.024 -29.202 1.00 78.06 81 GLY A O 1
ATOM 617 N N . ALA A 1 82 ? 15.446 -3.809 -31.236 1.00 80.56 82 ALA A N 1
ATOM 618 C CA . ALA A 1 82 ? 14.079 -4.139 -31.637 1.00 80.56 82 ALA A CA 1
ATOM 619 C C . ALA A 1 82 ? 13.467 -5.241 -30.760 1.00 80.56 82 ALA A C 1
ATOM 621 O O . ALA A 1 82 ? 12.326 -5.104 -30.325 1.00 80.56 82 ALA A O 1
ATOM 622 N N . LEU A 1 83 ? 14.219 -6.304 -30.450 1.00 81.44 83 LEU A N 1
ATOM 623 C CA . LEU A 1 83 ? 13.755 -7.382 -29.570 1.00 81.44 83 LEU A CA 1
ATOM 624 C C . LEU A 1 83 ? 13.481 -6.886 -28.145 1.00 81.44 83 LEU A C 1
ATOM 626 O O . LEU A 1 83 ? 12.445 -7.219 -27.574 1.00 81.44 83 LEU A O 1
ATOM 630 N N . ILE A 1 84 ? 14.370 -6.061 -27.583 1.00 83.06 84 ILE A N 1
ATOM 631 C CA . ILE A 1 84 ? 14.184 -5.463 -26.254 1.00 83.06 84 ILE A CA 1
ATOM 632 C C . ILE A 1 84 ? 12.975 -4.524 -26.265 1.00 83.06 84 ILE A C 1
ATOM 634 O O . ILE A 1 84 ? 12.129 -4.610 -25.380 1.00 83.06 84 ILE A O 1
ATOM 638 N N . ALA A 1 85 ? 12.846 -3.669 -27.282 1.00 76.69 85 ALA A N 1
ATOM 639 C CA . ALA A 1 85 ? 11.717 -2.753 -27.400 1.00 76.69 85 ALA A CA 1
ATOM 640 C C . ALA A 1 85 ? 10.381 -3.497 -27.564 1.00 76.69 85 ALA A C 1
ATOM 642 O O . ALA A 1 85 ? 9.401 -3.127 -26.924 1.00 76.69 85 ALA A O 1
ATOM 643 N N . LEU A 1 86 ? 10.345 -4.584 -28.344 1.00 81.00 86 LEU A N 1
ATOM 644 C CA . LEU A 1 86 ? 9.176 -5.460 -28.465 1.00 81.00 86 LEU A CA 1
ATOM 645 C C . LEU A 1 86 ? 8.861 -6.191 -27.159 1.00 81.00 86 LEU A C 1
ATOM 647 O O . LEU A 1 86 ? 7.691 -6.315 -26.813 1.00 81.00 86 LEU A O 1
ATOM 651 N N . ALA A 1 87 ? 9.871 -6.647 -26.415 1.00 80.44 87 ALA A N 1
ATOM 652 C CA . ALA A 1 87 ? 9.669 -7.257 -25.105 1.00 80.44 87 ALA A CA 1
ATOM 653 C C . ALA A 1 87 ? 9.102 -6.244 -24.097 1.00 80.44 87 ALA A C 1
ATOM 655 O O . ALA A 1 87 ? 8.135 -6.551 -23.406 1.00 80.44 87 ALA A O 1
ATOM 656 N N . VAL A 1 88 ? 9.634 -5.017 -24.056 1.00 76.06 88 VAL A N 1
ATOM 657 C CA . VAL A 1 88 ? 9.107 -3.920 -23.225 1.00 76.06 88 VAL A CA 1
ATOM 658 C C . VAL A 1 88 ? 7.681 -3.557 -23.646 1.00 76.06 88 VAL A C 1
ATOM 660 O O . VAL A 1 88 ? 6.807 -3.420 -22.792 1.00 76.06 88 VAL A O 1
ATOM 663 N N . PHE A 1 89 ? 7.406 -3.474 -24.948 1.00 74.25 89 PHE A N 1
ATOM 664 C CA . PHE A 1 89 ? 6.065 -3.2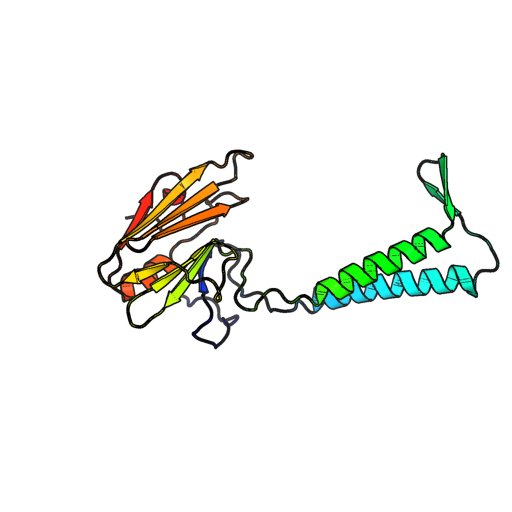41 -25.485 1.00 74.25 89 PHE A CA 1
ATOM 665 C C . PHE A 1 89 ? 5.094 -4.365 -25.093 1.00 74.25 89 PHE A C 1
ATOM 667 O O . PHE A 1 89 ? 4.016 -4.094 -24.574 1.00 74.25 89 PHE A O 1
ATOM 674 N N . ALA A 1 90 ? 5.497 -5.630 -25.234 1.00 76.75 90 ALA A N 1
ATOM 675 C CA . ALA A 1 90 ? 4.718 -6.793 -24.811 1.00 76.75 90 ALA A CA 1
ATOM 676 C C . ALA A 1 90 ? 4.437 -6.777 -23.298 1.00 76.75 90 ALA A C 1
ATOM 678 O O . ALA A 1 90 ? 3.313 -7.030 -22.865 1.00 76.75 90 ALA A O 1
ATOM 679 N N . LEU A 1 91 ? 5.438 -6.429 -22.485 1.00 69.38 91 LEU A N 1
ATOM 680 C CA . LEU A 1 91 ? 5.288 -6.264 -21.039 1.00 69.38 91 LEU A CA 1
ATOM 681 C C . LEU A 1 91 ? 4.384 -5.081 -20.674 1.00 69.38 91 LEU A C 1
ATOM 683 O O . LEU A 1 91 ? 3.688 -5.165 -19.669 1.00 69.38 91 LEU A O 1
ATOM 687 N N . SER A 1 92 ? 4.304 -4.044 -21.513 1.00 66.25 92 SER A N 1
ATOM 688 C CA . SER A 1 92 ? 3.370 -2.919 -21.335 1.00 66.25 92 SER A CA 1
ATOM 689 C C . SER A 1 92 ? 1.898 -3.365 -21.407 1.00 66.25 92 SER A C 1
ATOM 691 O O . SER A 1 92 ? 1.018 -2.678 -20.895 1.00 66.25 92 SER A O 1
ATOM 693 N N . PHE A 1 93 ? 1.609 -4.523 -22.020 1.00 65.00 93 PHE A N 1
ATOM 694 C CA . PHE A 1 93 ? 0.269 -5.124 -22.017 1.00 65.00 93 PHE A CA 1
ATOM 695 C C . PHE A 1 93 ? -0.032 -5.959 -20.773 1.00 65.00 93 PHE A C 1
ATOM 697 O O . PHE A 1 93 ? -1.196 -6.321 -20.572 1.00 65.00 93 PHE A O 1
ATOM 704 N N . LYS A 1 94 ? 0.963 -6.277 -19.927 1.00 59.97 94 LYS A N 1
ATOM 705 C CA . LYS A 1 94 ? 0.690 -6.861 -18.610 1.00 59.97 94 LYS A CA 1
ATOM 706 C C . LYS A 1 94 ? 0.077 -5.770 -17.743 1.00 59.97 94 LYS A C 1
ATOM 708 O O . LYS A 1 94 ? 0.776 -5.019 -17.073 1.00 59.97 94 LYS A O 1
ATOM 713 N N . LYS A 1 95 ? -1.249 -5.676 -17.809 1.00 57.81 95 LYS A N 1
ATOM 714 C CA . LYS A 1 95 ? -2.036 -4.718 -17.043 1.00 57.81 95 LYS A CA 1
ATOM 715 C C . LYS A 1 95 ? -1.740 -4.919 -15.553 1.00 57.81 95 LYS A C 1
ATOM 717 O O . LYS A 1 95 ? -1.986 -6.030 -15.071 1.00 57.81 95 LYS A O 1
ATOM 722 N N . PRO A 1 96 ? -1.246 -3.911 -14.810 1.00 60.72 96 PRO A N 1
ATOM 723 C CA . PRO A 1 96 ? -1.388 -3.941 -13.363 1.00 60.72 96 PRO A CA 1
ATOM 724 C C . PRO A 1 96 ? -2.870 -4.160 -13.046 1.00 60.72 96 PRO A C 1
ATOM 726 O O . PRO A 1 96 ? -3.750 -3.627 -13.732 1.00 60.72 96 PRO A O 1
ATOM 729 N N . ALA A 1 97 ? -3.153 -5.021 -12.069 1.00 62.59 97 ALA A N 1
ATOM 730 C CA . ALA A 1 97 ? -4.529 -5.311 -11.703 1.00 62.59 97 ALA A CA 1
ATOM 731 C C . ALA A 1 97 ? -5.251 -4.003 -11.353 1.00 62.59 97 ALA A C 1
ATOM 733 O O . ALA A 1 97 ? -4.655 -3.114 -10.754 1.00 62.59 97 ALA A O 1
ATOM 734 N N . ALA A 1 98 ? -6.527 -3.876 -11.724 1.00 62.41 98 ALA A N 1
ATOM 735 C CA . ALA A 1 98 ? -7.271 -2.620 -11.572 1.00 62.41 98 ALA A CA 1
ATOM 736 C C . ALA A 1 98 ? -7.352 -2.118 -10.117 1.00 62.41 98 ALA A C 1
ATOM 738 O O . ALA A 1 98 ? -7.637 -0.947 -9.890 1.00 62.41 98 ALA A O 1
ATOM 739 N N . TRP A 1 99 ? -7.108 -3.009 -9.154 1.00 67.88 99 TRP A N 1
ATOM 740 C CA . TRP A 1 99 ? -7.045 -2.723 -7.727 1.00 67.88 99 TRP A CA 1
ATOM 741 C C . TRP A 1 99 ? -5.661 -2.243 -7.258 1.00 67.88 99 TRP A C 1
ATOM 743 O O . TRP A 1 99 ? -5.595 -1.506 -6.286 1.00 67.88 99 TRP A O 1
ATOM 753 N N . TYR A 1 100 ? -4.573 -2.596 -7.953 1.00 71.69 100 TYR A N 1
ATOM 754 C CA . TYR A 1 100 ? -3.211 -2.318 -7.497 1.00 71.69 100 TYR A CA 1
ATOM 755 C C . TYR A 1 100 ? -2.862 -0.840 -7.639 1.00 71.69 100 TYR A C 1
ATOM 757 O O . TYR A 1 100 ? -2.813 -0.300 -8.747 1.00 71.69 100 TYR A O 1
ATOM 765 N N . GLN A 1 101 ? -2.546 -0.214 -6.511 1.00 78.00 101 GLN A N 1
ATOM 766 C CA . GLN A 1 101 ? -2.015 1.137 -6.456 1.00 78.00 101 GLN A CA 1
ATOM 767 C C . GLN A 1 101 ? -0.613 1.090 -5.843 1.00 78.00 101 GLN A C 1
ATOM 769 O O . GLN A 1 101 ? -0.453 0.760 -4.676 1.00 78.00 101 GLN A O 1
ATOM 774 N N . GLU A 1 102 ? 0.418 1.421 -6.624 1.00 74.62 102 GLU A N 1
ATOM 775 C CA . GLU A 1 102 ? 1.824 1.389 -6.166 1.00 74.62 102 GLU A CA 1
ATOM 776 C C . GLU A 1 102 ? 2.113 2.299 -4.963 1.00 74.62 102 GLU A C 1
ATOM 778 O O . GLU A 1 102 ? 3.087 2.091 -4.253 1.00 74.62 102 GLU A O 1
ATOM 783 N N . TRP A 1 103 ? 1.255 3.295 -4.757 1.00 79.56 103 TRP A N 1
ATOM 784 C CA . TRP A 1 103 ? 1.300 4.287 -3.689 1.00 79.56 103 TRP A CA 1
ATOM 785 C C . TRP A 1 103 ? 0.462 3.875 -2.462 1.00 79.56 103 TRP A C 1
ATOM 787 O O . TRP A 1 103 ? 0.348 4.640 -1.505 1.00 79.56 103 TRP A O 1
ATOM 797 N N . SER A 1 104 ? -0.158 2.688 -2.494 1.00 83.44 104 SER A N 1
ATOM 798 C CA . SER A 1 104 ? -0.965 2.120 -1.413 1.00 83.44 104 SER A CA 1
ATOM 799 C C . SER A 1 104 ? -0.177 1.068 -0.636 1.00 83.44 104 SER A C 1
ATOM 801 O O . SER A 1 104 ? 0.398 0.143 -1.210 1.00 83.44 104 SER A O 1
ATOM 803 N N . PHE A 1 105 ? -0.192 1.180 0.690 1.00 86.44 105 PHE A N 1
ATOM 804 C CA . PHE A 1 105 ? 0.526 0.276 1.595 1.00 86.44 105 PHE A CA 1
ATOM 805 C C . PHE A 1 105 ? -0.396 -0.670 2.334 1.00 86.44 105 PHE A C 1
ATOM 807 O O . PHE A 1 105 ? -0.047 -1.823 2.584 1.00 86.44 105 PHE A O 1
ATOM 814 N N . VAL A 1 106 ? -1.573 -0.166 2.696 1.00 88.06 106 VAL A N 1
ATOM 815 C CA . VAL A 1 106 ? -2.649 -0.948 3.287 1.00 88.06 106 VAL A CA 1
ATOM 816 C C . VAL A 1 106 ? -3.895 -0.651 2.488 1.00 88.06 106 VAL A C 1
ATOM 818 O O . VAL A 1 106 ? -4.265 0.508 2.314 1.00 88.06 106 VAL A O 1
ATOM 821 N N . GLU A 1 107 ? -4.551 -1.702 2.027 1.00 88.94 107 GLU A N 1
ATOM 822 C CA . GLU A 1 107 ? -5.821 -1.633 1.322 1.00 88.94 107 GLU A CA 1
ATOM 823 C C . GLU A 1 107 ? -6.910 -2.261 2.185 1.00 88.94 107 GLU A C 1
ATOM 825 O O . GLU A 1 107 ? -6.660 -3.182 2.968 1.00 88.94 107 GLU A O 1
ATOM 830 N N . VAL A 1 108 ? -8.137 -1.772 2.040 1.00 89.44 108 VAL A N 1
ATOM 831 C CA . VAL A 1 108 ? -9.293 -2.294 2.763 1.00 89.44 108 VAL A CA 1
ATOM 832 C C . VAL A 1 108 ? -10.424 -2.677 1.822 1.00 89.44 108 VAL A C 1
ATOM 834 O O . VAL A 1 108 ? -10.663 -2.033 0.803 1.00 89.44 108 VAL A O 1
ATOM 837 N N . ARG A 1 109 ? -11.184 -3.699 2.205 1.00 89.12 109 ARG A N 1
ATOM 838 C CA . ARG A 1 109 ? -12.486 -4.020 1.620 1.00 89.12 109 ARG A CA 1
ATOM 839 C C . ARG A 1 109 ? -13.536 -4.018 2.718 1.00 89.12 109 ARG A C 1
ATOM 841 O O . ARG A 1 109 ? -13.401 -4.730 3.711 1.00 89.12 109 ARG A O 1
ATOM 848 N N . GLU A 1 110 ? -14.576 -3.213 2.543 1.00 88.06 110 GLU A N 1
ATOM 849 C CA . GLU A 1 110 ? -15.709 -3.207 3.465 1.00 88.06 110 GLU A CA 1
ATOM 850 C C . GLU A 1 110 ? -16.538 -4.478 3.271 1.00 88.06 110 GLU A C 1
ATOM 852 O O . GLU A 1 110 ? -16.929 -4.816 2.156 1.00 88.06 110 GLU A O 1
ATOM 857 N N . GLU A 1 111 ? -16.809 -5.177 4.369 1.00 88.69 111 GLU A N 1
ATOM 858 C CA . GLU A 1 111 ? -17.664 -6.359 4.412 1.00 88.69 111 GLU A CA 1
ATOM 859 C C . GLU A 1 111 ? -18.808 -6.121 5.410 1.00 88.69 111 GLU A C 1
ATOM 861 O O . GLU A 1 111 ? -18.780 -5.205 6.240 1.00 88.69 111 GLU A O 1
ATOM 866 N N . GLU A 1 112 ? -19.857 -6.940 5.343 1.00 86.94 112 GLU A N 1
ATOM 867 C CA . GLU A 1 112 ? -20.991 -6.822 6.267 1.00 86.94 112 GLU A CA 1
ATOM 868 C C . GLU A 1 112 ? -20.519 -6.952 7.726 1.00 86.94 112 GLU A C 1
ATOM 870 O O . GLU A 1 112 ? -20.800 -6.083 8.552 1.00 86.94 112 GLU A O 1
ATOM 875 N N . ALA A 1 113 ? -19.679 -7.958 7.992 1.00 86.00 113 ALA A N 1
ATOM 876 C CA . ALA A 1 113 ? -19.135 -8.268 9.312 1.00 86.00 113 ALA A CA 1
ATOM 877 C C . ALA A 1 113 ? -18.026 -7.314 9.807 1.00 86.00 113 ALA A C 1
ATOM 879 O O . ALA A 1 113 ? -17.661 -7.384 10.982 1.00 86.00 113 ALA A O 1
ATOM 880 N N . GLY A 1 114 ? -17.466 -6.448 8.951 1.00 91.69 114 GLY A N 1
ATOM 881 C CA . GLY A 1 114 ? -16.334 -5.597 9.326 1.00 91.69 114 GLY A CA 1
ATOM 882 C C . GLY A 1 114 ? -15.521 -5.068 8.146 1.00 91.69 114 GLY A C 1
ATOM 883 O O . GLY A 1 114 ? -16.077 -4.691 7.116 1.00 91.69 114 GLY A O 1
ATOM 884 N N . ILE A 1 115 ? -14.202 -5.011 8.306 1.00 92.12 115 ILE A N 1
ATOM 885 C CA . ILE A 1 115 ? -13.260 -4.530 7.291 1.00 92.12 115 ILE A CA 1
ATOM 886 C C . ILE A 1 115 ? -12.195 -5.592 7.071 1.00 92.12 115 ILE A C 1
ATOM 888 O O . ILE A 1 115 ? -11.568 -6.054 8.021 1.00 92.12 115 ILE A O 1
ATOM 892 N N . ARG A 1 116 ? -11.964 -5.973 5.818 1.00 92.38 116 ARG A N 1
ATOM 893 C CA . ARG A 1 116 ? -10.862 -6.859 5.453 1.00 92.38 116 ARG A CA 1
ATOM 894 C C . ARG A 1 116 ? -9.650 -6.042 5.039 1.00 92.38 116 ARG A C 1
ATOM 896 O O . ARG A 1 116 ? -9.759 -5.218 4.138 1.00 92.38 116 ARG A O 1
ATOM 903 N N . LEU A 1 117 ? -8.524 -6.284 5.697 1.00 91.19 117 LEU A N 1
ATOM 904 C CA . LEU A 1 117 ? -7.246 -5.623 5.466 1.00 91.19 117 LEU A CA 1
ATOM 905 C C . LEU A 1 117 ? -6.360 -6.446 4.535 1.00 91.19 117 LEU A C 1
ATOM 907 O O . LEU A 1 117 ? -6.292 -7.676 4.634 1.00 91.19 117 LEU A O 1
ATOM 911 N N . PHE A 1 118 ? -5.631 -5.736 3.688 1.00 89.81 118 PHE A N 1
ATOM 912 C CA . PHE A 1 118 ? -4.608 -6.252 2.794 1.00 89.81 118 PHE A CA 1
ATOM 913 C C . PHE A 1 118 ? -3.391 -5.338 2.893 1.00 89.81 118 PHE A C 1
ATOM 915 O O . PHE A 1 118 ? -3.540 -4.143 3.138 1.00 89.81 118 PHE A O 1
ATOM 922 N N . VAL A 1 119 ? -2.193 -5.885 2.707 1.00 86.62 119 VAL A N 1
ATOM 923 C CA . VAL A 1 119 ? -0.965 -5.083 2.702 1.00 86.62 119 VAL A CA 1
ATOM 924 C C . VAL A 1 119 ? -0.237 -5.209 1.371 1.00 86.62 119 VAL A C 1
ATOM 926 O O . VAL A 1 119 ? -0.223 -6.280 0.760 1.00 86.62 119 VAL A O 1
ATOM 929 N N . GLY A 1 120 ? 0.360 -4.106 0.923 1.00 75.69 120 GLY A N 1
ATOM 930 C CA . GLY A 1 120 ? 1.118 -4.016 -0.320 1.00 75.69 120 GLY A CA 1
ATOM 931 C C . GLY A 1 120 ? 0.369 -4.592 -1.524 1.00 75.69 120 GLY A C 1
ATOM 932 O O . GLY A 1 120 ? -0.770 -4.240 -1.806 1.00 75.69 120 GLY A O 1
ATOM 933 N N . ARG A 1 121 ? 1.019 -5.517 -2.241 1.00 70.00 121 ARG A N 1
ATOM 934 C CA . ARG A 1 121 ? 0.523 -6.091 -3.507 1.00 70.00 121 ARG A CA 1
ATOM 935 C C . ARG A 1 121 ? -0.379 -7.316 -3.343 1.00 70.00 121 ARG A C 1
ATOM 937 O O . ARG A 1 121 ? -0.598 -8.023 -4.322 1.00 70.00 121 ARG A O 1
ATOM 944 N N . LEU A 1 122 ? -0.829 -7.633 -2.127 1.00 71.19 122 LEU A N 1
ATOM 945 C CA . LEU A 1 122 ? -1.516 -8.904 -1.869 1.00 71.19 122 LEU A CA 1
ATOM 946 C C . LEU A 1 122 ? -2.891 -8.992 -2.556 1.00 71.19 122 LEU A C 1
ATOM 948 O O . LEU A 1 122 ? -3.283 -10.080 -2.967 1.00 71.19 122 LEU A O 1
ATOM 952 N N . GLY A 1 123 ? -3.574 -7.866 -2.771 1.00 64.56 123 GLY A N 1
ATOM 953 C CA . GLY A 1 123 ? -4.752 -7.797 -3.638 1.00 64.56 123 GLY A CA 1
ATOM 954 C C . GLY A 1 123 ? -5.975 -8.597 -3.195 1.00 64.56 123 GLY A C 1
ATOM 955 O O . GLY A 1 123 ? -6.024 -9.169 -2.109 1.00 64.56 123 GLY A O 1
ATOM 956 N N . ALA A 1 124 ? -6.987 -8.632 -4.069 1.00 62.50 124 ALA A N 1
ATOM 957 C CA . ALA A 1 124 ? -8.310 -9.197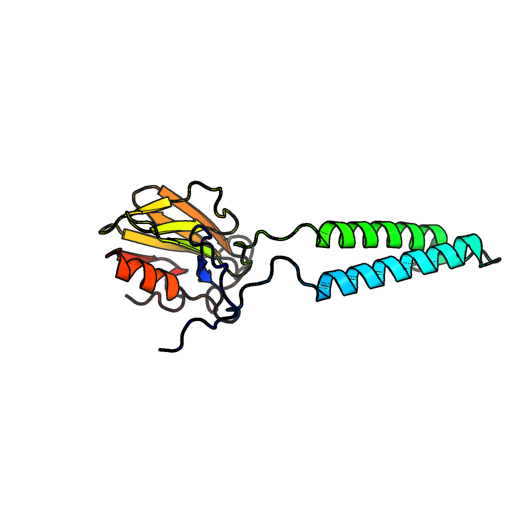 -3.780 1.00 62.50 124 ALA A CA 1
ATOM 958 C C . ALA A 1 124 ? -8.347 -10.733 -3.644 1.00 62.50 124 ALA A C 1
ATOM 960 O O . ALA A 1 124 ? -9.249 -11.255 -2.986 1.00 62.50 124 ALA A O 1
ATOM 961 N N . ASP A 1 125 ? -7.386 -11.433 -4.257 1.00 67.62 125 ASP A N 1
ATOM 962 C CA . ASP A 1 125 ? -7.292 -12.901 -4.255 1.00 67.62 125 ASP A CA 1
ATOM 963 C C . ASP A 1 125 ? -6.599 -13.449 -2.997 1.00 67.62 125 ASP A C 1
ATOM 965 O O . ASP A 1 125 ? -6.641 -14.649 -2.719 1.00 67.62 125 ASP A O 1
ATOM 969 N N . HIS A 1 126 ? -5.964 -12.578 -2.211 1.00 79.94 126 HIS A N 1
ATOM 970 C CA . HIS A 1 126 ? -5.437 -12.943 -0.906 1.00 79.94 126 HIS A CA 1
ATOM 971 C C . HIS A 1 126 ? -6.579 -13.035 0.113 1.00 79.94 126 HIS A C 1
ATOM 973 O O . HIS A 1 126 ? -7.535 -12.266 0.076 1.00 79.94 126 HIS A O 1
ATOM 979 N N . THR A 1 127 ? -6.483 -13.945 1.084 1.00 82.94 127 THR A N 1
ATOM 980 C CA . THR A 1 127 ? -7.521 -14.064 2.123 1.00 82.94 127 THR A CA 1
ATOM 981 C C . THR A 1 127 ? -7.649 -12.779 2.944 1.00 82.94 127 THR A C 1
ATOM 983 O O . THR A 1 127 ? -8.729 -12.476 3.440 1.00 82.94 127 THR A O 1
ATOM 986 N N . GLY A 1 128 ? -6.568 -12.007 3.077 1.00 87.19 128 GLY A N 1
ATOM 987 C CA . GLY A 1 128 ? -6.515 -10.805 3.912 1.00 87.19 128 GLY A CA 1
ATOM 988 C C . GLY A 1 128 ? -6.785 -11.111 5.388 1.00 87.19 128 GLY A C 1
ATOM 989 O O . GLY A 1 128 ? -6.915 -12.270 5.788 1.00 87.19 128 GLY A O 1
ATOM 990 N N . VAL A 1 129 ? -6.890 -10.068 6.207 1.00 91.25 129 VAL A N 1
ATOM 991 C CA . VAL A 1 129 ? -7.260 -10.194 7.624 1.00 91.25 129 VAL A CA 1
ATOM 992 C C . VAL A 1 129 ? -8.581 -9.478 7.860 1.00 91.25 129 VAL A C 1
ATOM 994 O O . VAL A 1 129 ? -8.677 -8.272 7.657 1.00 91.25 129 VAL A O 1
ATOM 997 N N . LEU A 1 130 ? -9.617 -10.224 8.251 1.00 92.81 130 LEU A N 1
ATOM 998 C CA . LEU A 1 130 ? -10.916 -9.648 8.599 1.00 92.81 130 LEU A CA 1
ATOM 999 C C . LEU A 1 130 ? -10.875 -9.099 10.024 1.00 92.81 130 LEU A C 1
ATOM 1001 O O . LEU A 1 130 ? -10.580 -9.841 10.957 1.00 92.81 130 LEU A O 1
ATOM 1005 N N . VAL A 1 131 ? -11.245 -7.833 10.166 1.00 93.69 131 VAL A N 1
ATOM 1006 C CA . VAL A 1 131 ? -11.397 -7.134 11.439 1.00 93.69 131 VAL A CA 1
ATOM 1007 C C . VAL A 1 131 ? -12.867 -6.826 11.642 1.00 93.69 131 VAL A C 1
ATOM 1009 O O . VAL A 1 131 ? -13.487 -6.155 10.815 1.00 93.69 131 VAL A O 1
ATOM 1012 N N . ARG A 1 132 ? -13.448 -7.362 12.709 1.00 93.94 132 ARG A N 1
ATOM 1013 C CA . ARG A 1 132 ? -14.879 -7.245 13.002 1.00 93.94 132 ARG A CA 1
ATOM 1014 C C . ARG A 1 132 ? -15.187 -6.001 13.821 1.00 93.94 132 ARG A C 1
ATOM 1016 O O . ARG A 1 132 ? -14.315 -5.401 14.437 1.00 93.94 132 ARG A O 1
ATOM 1023 N N . SER A 1 133 ? -16.461 -5.626 13.846 1.00 92.38 133 SER A N 1
ATOM 1024 C CA . SER A 1 133 ? -16.934 -4.527 14.690 1.00 92.38 133 SER A CA 1
ATOM 1025 C C . SER A 1 133 ? -16.586 -4.752 16.167 1.00 92.38 133 SER A C 1
ATOM 1027 O O . SER A 1 133 ? -16.782 -5.850 16.688 1.00 92.38 133 SER A O 1
ATOM 1029 N N . GLY A 1 134 ? -16.072 -3.715 16.831 1.00 89.75 134 GLY A N 1
ATOM 1030 C CA . GLY A 1 134 ? -15.595 -3.766 18.214 1.00 89.75 134 GLY A CA 1
ATOM 1031 C C . GLY A 1 134 ? -14.165 -4.290 18.384 1.00 89.75 134 GLY A C 1
ATOM 1032 O O . GLY A 1 134 ? -13.656 -4.276 19.502 1.00 89.75 134 GLY A O 1
ATOM 1033 N N . GLU A 1 135 ? -13.509 -4.746 17.313 1.00 94.88 135 GLU A N 1
ATOM 1034 C CA . GLU A 1 135 ? -12.108 -5.171 17.359 1.00 94.88 135 GLU A CA 1
ATOM 1035 C C . GLU A 1 135 ? -11.141 -3.985 17.202 1.00 94.88 135 GLU A C 1
ATOM 1037 O O . GLU A 1 135 ? -11.527 -2.864 16.857 1.00 94.88 135 GLU A O 1
ATOM 1042 N N . GLN A 1 136 ? -9.860 -4.249 17.466 1.00 93.69 136 GLN A N 1
ATOM 1043 C CA . GLN A 1 136 ? -8.782 -3.274 17.357 1.00 93.69 136 GLN A CA 1
ATOM 1044 C C . GLN A 1 136 ? -7.802 -3.662 16.248 1.00 93.69 136 GLN A C 1
ATOM 1046 O O . GLN A 1 136 ? -7.431 -4.827 16.108 1.00 93.69 136 GLN A O 1
ATOM 1051 N N . ILE A 1 137 ? -7.355 -2.662 15.497 1.00 94.00 137 ILE A N 1
ATOM 1052 C CA . ILE A 1 137 ? -6.247 -2.732 14.549 1.00 94.00 137 ILE A CA 1
ATOM 1053 C C . ILE A 1 137 ? -5.067 -2.006 15.181 1.00 94.00 137 ILE A C 1
ATOM 1055 O O . ILE A 1 137 ? -5.198 -0.853 15.584 1.00 94.00 137 ILE A O 1
ATOM 1059 N N . GLU A 1 138 ? -3.909 -2.648 15.226 1.00 95.25 138 GLU A N 1
ATOM 1060 C CA . GLU A 1 138 ? -2.652 -1.992 15.566 1.00 95.25 138 GLU A CA 1
ATOM 1061 C C . GLU A 1 138 ? -1.769 -1.888 14.324 1.00 95.25 138 GLU A C 1
ATOM 1063 O O . GLU A 1 138 ? -1.545 -2.875 13.625 1.00 95.25 138 GLU A O 1
ATOM 1068 N N . ILE A 1 139 ? -1.249 -0.692 14.060 1.00 92.00 139 ILE A N 1
ATOM 1069 C CA . ILE A 1 139 ? -0.284 -0.431 12.995 1.00 92.00 139 ILE A CA 1
ATOM 1070 C C . ILE A 1 139 ? 1.020 -0.003 13.649 1.00 92.00 139 ILE A C 1
ATOM 1072 O O . ILE A 1 139 ? 1.142 1.109 14.162 1.00 92.00 139 ILE A O 1
ATOM 1076 N N . ALA A 1 140 ? 2.000 -0.895 13.635 1.00 91.12 140 ALA A N 1
ATOM 1077 C CA . ALA A 1 140 ? 3.324 -0.649 14.177 1.00 91.12 140 ALA A CA 1
ATOM 1078 C C . ALA A 1 140 ? 4.334 -0.457 13.045 1.00 91.12 140 ALA A C 1
ATOM 1080 O O . ALA A 1 140 ? 4.337 -1.221 12.084 1.00 91.12 140 ALA A O 1
ATOM 1081 N N . GLY A 1 141 ? 5.216 0.531 13.168 1.00 87.75 141 GLY A N 1
ATOM 1082 C CA . GLY A 1 141 ? 6.296 0.770 12.212 1.00 87.75 141 GLY A CA 1
ATOM 1083 C C . GLY A 1 141 ? 7.672 0.597 12.842 1.00 87.75 141 GLY A C 1
ATOM 1084 O O . GLY A 1 141 ? 7.890 1.015 13.984 1.00 87.75 141 GLY A O 1
ATOM 1085 N N . LYS A 1 142 ? 8.626 0.055 12.083 1.00 88.38 142 LYS A N 1
ATOM 1086 C CA . LYS A 1 142 ? 10.056 0.059 12.423 1.00 88.38 142 LYS A CA 1
ATOM 1087 C C . LYS A 1 142 ? 10.876 0.690 11.293 1.00 88.38 142 LYS A C 1
ATOM 1089 O O . LYS A 1 142 ? 10.509 0.502 10.135 1.00 88.38 142 LYS A O 1
ATOM 1094 N N . PRO A 1 143 ? 11.988 1.383 11.602 1.00 82.62 143 PRO A N 1
ATOM 1095 C CA . PRO A 1 143 ? 12.942 1.790 10.577 1.00 82.62 143 PRO A CA 1
ATOM 1096 C C . PRO A 1 143 ? 13.428 0.570 9.792 1.00 82.62 143 PRO A C 1
ATOM 1098 O O . PRO A 1 143 ? 13.700 -0.478 10.388 1.00 82.62 143 PRO A O 1
ATOM 1101 N N . GLY A 1 144 ? 13.528 0.715 8.475 1.00 74.88 144 GLY A N 1
ATOM 1102 C CA . GLY A 1 144 ? 14.076 -0.305 7.594 1.00 74.88 144 GLY A CA 1
ATOM 1103 C C . GLY A 1 144 ? 15.554 -0.569 7.872 1.00 74.88 144 GLY A C 1
ATOM 1104 O O . GLY A 1 144 ? 16.245 0.195 8.552 1.00 74.88 144 GLY A O 1
ATOM 1105 N N . LYS A 1 145 ? 16.034 -1.713 7.380 1.00 73.81 145 LYS A N 1
ATOM 1106 C CA . LYS A 1 145 ? 17.392 -2.196 7.661 1.00 73.81 145 LYS A CA 1
ATOM 1107 C C . LYS A 1 145 ? 18.432 -1.666 6.684 1.00 73.81 145 LYS A C 1
ATOM 1109 O O . LYS A 1 145 ? 19.598 -1.587 7.067 1.00 73.81 145 LYS A O 1
ATOM 1114 N N . GLU A 1 146 ? 18.044 -1.371 5.444 1.00 68.44 146 GLU A N 1
ATOM 1115 C CA . GLU A 1 146 ? 18.996 -1.126 4.358 1.00 68.44 146 GLU A CA 1
ATOM 1116 C C . GLU A 1 146 ? 19.163 0.369 4.085 1.00 68.44 146 GLU A C 1
ATOM 1118 O O . GLU A 1 146 ? 20.285 0.825 3.852 1.00 68.44 146 GLU A O 1
ATOM 1123 N N . GLN A 1 147 ? 18.089 1.155 4.208 1.00 67.56 147 GLN A N 1
ATOM 1124 C CA . GLN A 1 147 ? 18.144 2.606 4.027 1.00 67.56 147 GLN A CA 1
ATOM 1125 C C . GLN A 1 147 ? 17.484 3.383 5.173 1.00 67.56 147 GLN A C 1
ATOM 1127 O O . GLN A 1 147 ? 16.458 2.959 5.701 1.00 67.56 147 GLN A O 1
ATOM 1132 N N . PRO A 1 148 ? 17.980 4.598 5.501 1.00 61.97 148 PRO A N 1
ATOM 1133 C CA . PRO A 1 148 ? 17.395 5.448 6.547 1.00 61.97 148 PRO A CA 1
ATOM 1134 C C . PRO A 1 148 ? 15.936 5.851 6.296 1.00 61.97 148 PRO A C 1
ATOM 1136 O O . PRO A 1 148 ? 15.287 6.377 7.193 1.00 61.97 148 PRO A O 1
ATOM 1139 N N . ARG A 1 149 ? 15.459 5.685 5.057 1.00 66.00 149 ARG A N 1
ATOM 1140 C CA . ARG A 1 149 ? 14.121 6.082 4.608 1.00 66.00 149 ARG A CA 1
ATOM 1141 C C . ARG A 1 149 ? 13.164 4.908 4.445 1.00 66.00 149 ARG A C 1
ATOM 1143 O O . ARG A 1 149 ? 11.987 5.152 4.229 1.00 66.00 149 ARG A O 1
ATOM 1150 N N . GLU A 1 150 ? 13.652 3.677 4.530 1.00 79.06 150 GLU A N 1
ATOM 1151 C CA . GLU A 1 150 ? 12.796 2.497 4.469 1.00 79.06 150 GLU A CA 1
ATOM 1152 C C . GLU A 1 150 ? 12.012 2.347 5.772 1.00 79.06 150 GLU A C 1
ATOM 1154 O O . GLU A 1 150 ? 12.483 2.723 6.849 1.00 79.06 150 GLU A O 1
ATOM 1159 N N . THR A 1 151 ? 10.813 1.782 5.688 1.00 82.81 151 THR A N 1
ATOM 1160 C CA . THR A 1 151 ? 9.976 1.499 6.854 1.00 82.81 151 THR A CA 1
ATOM 1161 C C . THR A 1 151 ? 9.312 0.138 6.713 1.00 82.81 151 THR A C 1
ATOM 1163 O O . THR A 1 151 ? 8.640 -0.140 5.726 1.00 82.81 151 THR A O 1
ATOM 1166 N N . ASP A 1 152 ? 9.447 -0.696 7.740 1.00 86.25 152 ASP A N 1
ATOM 1167 C CA . ASP A 1 152 ? 8.688 -1.936 7.866 1.00 86.25 152 ASP A CA 1
ATOM 1168 C C . ASP A 1 152 ? 7.410 -1.654 8.661 1.00 86.25 152 ASP A C 1
ATOM 1170 O O . ASP A 1 152 ? 7.473 -1.343 9.856 1.00 86.25 152 ASP A O 1
ATOM 1174 N N . LEU A 1 153 ? 6.245 -1.779 8.022 1.00 87.50 153 LEU A N 1
ATOM 1175 C CA . LEU A 1 153 ? 4.955 -1.715 8.702 1.00 87.50 153 LEU A CA 1
ATOM 1176 C C . LEU A 1 153 ? 4.438 -3.110 9.034 1.00 87.50 153 LEU A C 1
ATOM 1178 O O . LEU A 1 153 ? 4.465 -4.045 8.238 1.00 87.50 153 LEU A O 1
ATOM 1182 N N . THR A 1 154 ? 3.899 -3.221 10.236 1.00 91.25 154 THR A N 1
ATOM 1183 C CA . THR A 1 154 ? 3.188 -4.376 10.755 1.00 91.25 154 THR A CA 1
ATOM 1184 C C . THR A 1 154 ? 1.759 -3.961 11.062 1.00 91.25 154 THR A C 1
ATOM 1186 O O . THR A 1 154 ? 1.534 -3.058 11.861 1.00 91.25 154 THR A O 1
ATOM 1189 N N . VAL A 1 155 ? 0.798 -4.657 10.468 1.00 91.06 155 VAL A N 1
ATOM 1190 C CA . VAL A 1 155 ? -0.627 -4.517 10.752 1.00 91.06 155 VAL A CA 1
ATOM 1191 C C . VAL A 1 155 ? -1.074 -5.740 11.542 1.00 91.06 155 VAL A C 1
ATOM 1193 O O . VAL A 1 155 ? -1.072 -6.860 11.029 1.00 91.06 155 VAL A O 1
ATOM 1196 N N . THR A 1 156 ? -1.454 -5.532 12.795 1.00 92.44 156 THR A N 1
ATOM 1197 C CA . THR A 1 156 ? -1.922 -6.578 13.704 1.00 92.44 156 THR A CA 1
ATOM 1198 C C . THR A 1 156 ? -3.416 -6.412 13.943 1.00 92.44 156 THR A C 1
ATOM 1200 O O . THR A 1 156 ? -3.889 -5.326 14.267 1.00 92.44 156 THR A O 1
ATOM 1203 N N . ALA A 1 157 ? -4.162 -7.502 13.818 1.00 92.19 157 ALA A N 1
ATOM 1204 C CA . ALA A 1 157 ? -5.564 -7.591 14.199 1.00 92.19 157 ALA A CA 1
ATOM 1205 C C . ALA A 1 157 ? -5.834 -8.946 14.883 1.00 92.19 157 ALA A C 1
ATOM 1207 O O . ALA A 1 157 ? -5.005 -9.855 14.787 1.00 92.19 157 ALA A O 1
ATOM 1208 N N . PRO A 1 158 ? -6.984 -9.145 15.556 1.00 89.12 158 PRO A N 1
ATOM 1209 C CA . PRO A 1 158 ? -7.242 -10.378 16.306 1.00 89.12 158 PRO A CA 1
ATOM 1210 C C . PRO A 1 158 ? -7.179 -11.646 15.449 1.00 89.12 158 PRO A C 1
ATOM 1212 O O . PRO A 1 158 ? -6.743 -12.696 15.916 1.00 89.12 158 PRO A O 1
ATOM 1215 N N . ALA A 1 159 ? -7.594 -11.546 14.185 1.00 87.8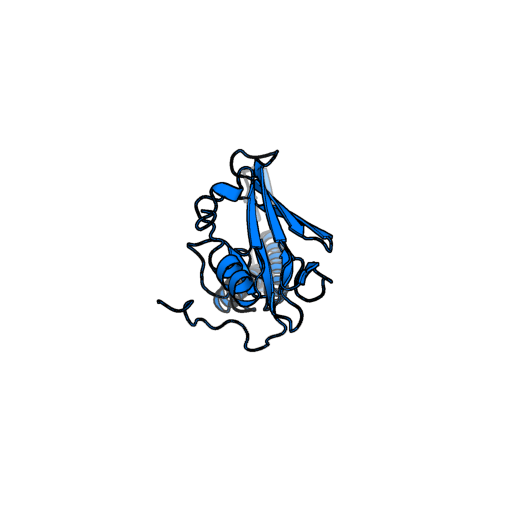1 159 ALA A N 1
ATOM 1216 C CA . ALA A 1 159 ? -7.604 -12.664 13.250 1.00 87.81 159 ALA A CA 1
ATOM 1217 C C . ALA A 1 159 ? -6.246 -12.927 12.571 1.00 87.81 159 ALA A C 1
ATOM 1219 O O . ALA A 1 159 ? -6.111 -13.940 11.884 1.00 87.81 159 ALA A O 1
ATOM 1220 N N . GLY A 1 160 ? -5.247 -12.050 12.723 1.00 90.25 160 GLY A N 1
ATOM 1221 C CA . GLY A 1 160 ? -3.946 -12.256 12.095 1.00 90.25 160 GLY A CA 1
ATOM 1222 C C . GLY A 1 160 ? -3.050 -11.025 12.019 1.00 90.25 160 GLY A C 1
ATOM 1223 O O . GLY A 1 160 ? -3.394 -9.925 12.444 1.00 90.25 160 GLY A O 1
ATOM 1224 N N . LYS A 1 161 ? -1.874 -11.238 11.433 1.00 91.00 161 LYS A N 1
ATOM 1225 C CA . LYS A 1 161 ? -0.821 -10.239 11.269 1.00 91.00 161 LYS A CA 1
ATOM 1226 C C . LYS A 1 161 ? -0.426 -10.145 9.798 1.00 91.00 161 LYS A C 1
ATOM 1228 O O . LYS A 1 161 ? -0.287 -11.172 9.137 1.00 91.00 161 LYS A O 1
ATOM 1233 N N . LEU A 1 162 ? -0.231 -8.929 9.309 1.00 90.50 162 LEU A N 1
ATOM 1234 C CA . LEU A 1 162 ? 0.255 -8.625 7.969 1.00 90.50 162 LEU A CA 1
ATOM 1235 C C . LEU A 1 162 ? 1.487 -7.721 8.075 1.00 90.50 162 LEU A C 1
ATOM 1237 O O . LEU A 1 162 ? 1.535 -6.843 8.931 1.00 90.50 162 LEU A O 1
ATOM 1241 N N . GLU A 1 163 ? 2.478 -7.924 7.214 1.00 89.19 163 GLU A N 1
ATOM 1242 C CA . GLU A 1 163 ? 3.716 -7.138 7.196 1.00 89.19 163 GLU A CA 1
ATOM 1243 C C . GLU A 1 163 ? 3.975 -6.613 5.783 1.00 89.19 163 GLU A C 1
ATOM 1245 O O . GLU A 1 163 ? 3.756 -7.327 4.802 1.00 89.19 163 GLU A O 1
ATOM 1250 N N . VAL A 1 164 ? 4.424 -5.363 5.678 1.00 86.56 164 VAL A N 1
ATOM 1251 C CA . VAL A 1 164 ? 4.773 -4.725 4.408 1.00 86.56 164 VAL A CA 1
ATOM 1252 C C . VAL A 1 164 ? 6.014 -3.868 4.564 1.00 86.56 164 VAL A C 1
ATOM 1254 O O . VAL A 1 164 ? 6.145 -3.107 5.520 1.00 86.56 164 VAL A O 1
ATOM 1257 N N . HIS A 1 165 ? 6.914 -4.008 3.600 1.00 84.56 165 HIS A N 1
ATOM 1258 C CA . HIS A 1 165 ? 8.090 -3.167 3.462 1.00 84.56 165 HIS A CA 1
ATOM 1259 C C . HIS A 1 165 ? 7.757 -1.961 2.584 1.00 84.56 165 HIS A C 1
ATOM 1261 O O . HIS A 1 165 ? 7.117 -2.114 1.539 1.00 84.56 165 HIS A O 1
ATOM 1267 N N . ILE A 1 166 ? 8.176 -0.778 3.019 1.00 79.19 166 ILE A N 1
ATOM 1268 C CA . ILE A 1 166 ? 7.971 0.487 2.326 1.00 79.19 166 ILE A CA 1
ATOM 1269 C C . ILE A 1 166 ? 9.330 1.089 1.986 1.00 79.19 166 ILE A C 1
ATOM 1271 O O . ILE A 1 166 ? 10.114 1.406 2.879 1.00 79.19 166 ILE A O 1
ATOM 1275 N N . ASP A 1 167 ? 9.555 1.319 0.693 1.00 69.88 167 ASP A N 1
ATOM 1276 C CA . ASP A 1 167 ? 10.819 1.827 0.147 1.00 69.88 167 ASP A CA 1
ATOM 1277 C C . ASP A 1 167 ? 11.036 3.346 0.389 1.00 69.88 167 ASP A C 1
ATOM 1279 O O . ASP A 1 167 ? 12.005 3.925 -0.105 1.00 69.88 167 ASP A O 1
ATOM 1283 N N . TYR A 1 168 ? 10.130 4.035 1.101 1.00 67.81 168 TYR A N 1
ATOM 1284 C CA . TYR A 1 168 ? 10.160 5.493 1.287 1.00 67.81 168 TYR A CA 1
ATOM 1285 C C . TYR A 1 168 ? 9.622 5.998 2.639 1.00 67.81 168 TYR A C 1
ATOM 1287 O O . TYR A 1 168 ? 8.983 5.282 3.407 1.00 67.81 168 TYR A O 1
ATOM 1295 N N . PHE A 1 169 ? 9.917 7.270 2.932 1.00 64.31 169 PHE A N 1
ATOM 1296 C CA . PHE A 1 169 ? 9.658 7.902 4.226 1.00 64.31 169 PHE A CA 1
ATOM 1297 C C . PHE A 1 169 ? 8.165 8.199 4.440 1.00 64.31 169 PHE A C 1
ATOM 1299 O O . PHE A 1 169 ? 7.482 8.693 3.545 1.00 64.31 169 PHE A O 1
ATOM 1306 N N . ILE A 1 170 ? 7.671 7.940 5.652 1.00 70.62 170 ILE A N 1
ATOM 1307 C CA . ILE A 1 170 ? 6.244 8.011 6.010 1.00 70.62 170 ILE A CA 1
ATOM 1308 C C . ILE A 1 170 ? 5.668 9.431 6.149 1.00 70.62 170 ILE A C 1
ATOM 1310 O O . ILE A 1 170 ? 4.459 9.577 6.296 1.00 70.62 170 ILE A O 1
ATOM 1314 N N . GLU A 1 171 ? 6.496 10.478 6.076 1.00 68.69 171 GLU A N 1
ATOM 1315 C CA . GLU A 1 171 ? 6.075 11.890 6.198 1.00 68.69 171 GLU A CA 1
ATOM 1316 C C . GLU A 1 171 ? 5.079 12.319 5.105 1.00 68.69 171 GLU A C 1
ATOM 1318 O O . GLU A 1 171 ? 4.305 13.254 5.297 1.00 68.69 171 GLU A O 1
ATOM 1323 N N . GLY A 1 172 ? 5.038 11.587 3.988 1.00 73.50 172 GLY A N 1
ATOM 1324 C CA . GLY A 1 172 ? 4.047 11.747 2.924 1.00 73.50 172 GLY A CA 1
ATOM 1325 C C . GLY A 1 172 ? 2.888 10.755 2.992 1.00 73.50 172 GLY A C 1
ATOM 1326 O O . GLY A 1 172 ? 2.177 10.618 2.013 1.00 73.50 172 GLY A O 1
ATOM 1327 N N . VAL A 1 173 ? 2.699 10.008 4.082 1.00 85.00 173 VAL A N 1
ATOM 1328 C CA . VAL A 1 173 ? 1.712 8.919 4.160 1.00 85.00 173 VAL A CA 1
ATOM 1329 C C . VAL A 1 173 ? 0.550 9.315 5.057 1.00 85.00 173 VAL A C 1
ATOM 1331 O O . VAL A 1 173 ? 0.748 9.869 6.135 1.00 85.00 173 VAL A O 1
ATOM 1334 N N . THR A 1 174 ? -0.677 9.001 4.645 1.00 87.69 174 THR A N 1
ATOM 1335 C CA . THR A 1 174 ? -1.905 9.299 5.394 1.00 87.69 174 THR A CA 1
ATOM 1336 C C . THR A 1 174 ? -2.696 8.037 5.723 1.00 87.69 174 THR A C 1
ATOM 1338 O O . THR A 1 174 ? -2.801 7.129 4.900 1.00 87.69 174 THR A O 1
ATOM 1341 N N . ALA A 1 175 ? -3.277 7.985 6.927 1.00 88.88 175 ALA A N 1
ATOM 1342 C CA . ALA A 1 175 ? -4.165 6.908 7.390 1.00 88.88 175 ALA A CA 1
ATOM 1343 C C . ALA A 1 175 ? -5.633 7.351 7.544 1.00 88.88 175 ALA A C 1
ATOM 1345 O O . ALA A 1 175 ? -6.473 6.601 8.046 1.00 88.88 175 ALA A O 1
ATOM 1346 N N . GLN A 1 176 ? -5.970 8.569 7.110 1.00 88.62 176 GLN A N 1
ATOM 1347 C CA . GLN A 1 176 ? -7.329 9.122 7.184 1.00 88.62 176 GLN A CA 1
ATOM 1348 C C . GLN A 1 176 ? -8.415 8.191 6.597 1.00 88.62 176 GLN A C 1
ATOM 1350 O O . GLN A 1 176 ? -9.446 8.011 7.254 1.00 88.62 176 GLN A O 1
ATOM 1355 N N . PRO A 1 177 ? -8.230 7.554 5.418 1.00 88.19 177 PRO A N 1
ATOM 1356 C CA . PRO A 1 177 ? -9.254 6.666 4.869 1.00 88.19 177 PRO A CA 1
ATOM 1357 C C . PRO A 1 177 ? -9.480 5.419 5.730 1.00 88.19 177 PRO A C 1
ATOM 1359 O O . PRO A 1 177 ? -10.630 5.025 5.933 1.00 88.19 177 PRO A O 1
ATOM 1362 N N . LEU A 1 178 ? -8.411 4.832 6.285 1.00 89.56 178 LEU A N 1
ATOM 1363 C CA . LEU A 1 178 ? -8.525 3.713 7.219 1.00 89.56 178 LEU A CA 1
ATOM 1364 C C . LEU A 1 178 ? -9.320 4.109 8.465 1.00 89.56 178 LEU A C 1
ATOM 1366 O O . LEU A 1 178 ? -10.238 3.391 8.856 1.00 89.56 178 LEU A O 1
ATOM 1370 N N . LEU A 1 179 ? -8.995 5.254 9.067 1.00 91.19 179 LEU A N 1
ATOM 1371 C CA . LEU A 1 179 ? -9.671 5.751 10.267 1.00 91.19 179 LEU A CA 1
ATOM 1372 C C . LEU A 1 179 ? -11.158 5.999 10.016 1.00 91.19 179 LEU A C 1
ATOM 1374 O O . LEU A 1 179 ? -12.001 5.600 10.818 1.00 91.19 179 LEU A O 1
ATOM 1378 N N . ALA A 1 180 ? -11.498 6.591 8.870 1.00 89.00 180 ALA A N 1
ATOM 1379 C CA . ALA A 1 180 ? -12.883 6.816 8.480 1.00 89.00 180 ALA A CA 1
ATOM 1380 C C . ALA A 1 180 ? -13.651 5.500 8.264 1.00 89.00 180 ALA A C 1
ATOM 1382 O O . ALA A 1 180 ? -14.811 5.390 8.669 1.00 89.00 180 ALA A O 1
ATOM 1383 N N . ALA A 1 181 ? -13.025 4.500 7.638 1.00 87.62 181 ALA A N 1
ATOM 1384 C CA . ALA A 1 181 ? -13.629 3.185 7.443 1.00 87.62 181 ALA A CA 1
ATOM 1385 C C . ALA A 1 181 ? -13.828 2.459 8.784 1.00 87.62 181 ALA A C 1
ATOM 1387 O O . ALA A 1 181 ? -14.927 1.979 9.069 1.00 87.62 181 ALA A O 1
ATOM 1388 N N . ALA A 1 182 ? -12.798 2.441 9.634 1.00 90.31 182 ALA A N 1
ATOM 1389 C CA . ALA A 1 182 ? -12.822 1.816 10.953 1.00 90.31 182 ALA A CA 1
ATOM 1390 C C . ALA A 1 182 ? -13.894 2.436 11.864 1.00 90.31 182 ALA A C 1
ATOM 1392 O O . ALA A 1 182 ? -14.698 1.711 12.454 1.00 90.31 182 ALA A O 1
ATOM 1393 N N . ALA A 1 183 ? -14.000 3.769 11.883 1.00 89.50 183 ALA A N 1
ATOM 1394 C CA . ALA A 1 183 ? -15.007 4.488 12.661 1.00 89.50 183 ALA A CA 1
ATOM 1395 C C . ALA A 1 183 ? -16.445 4.095 12.281 1.00 89.50 183 ALA A C 1
ATOM 1397 O O . ALA A 1 183 ? -17.274 3.863 13.160 1.00 89.50 183 ALA A O 1
ATOM 1398 N N . LYS A 1 184 ? -16.746 3.926 10.983 1.00 90.00 184 LYS A N 1
ATOM 1399 C CA . LYS A 1 184 ? -18.075 3.475 10.513 1.00 90.00 184 LYS A CA 1
ATOM 1400 C C . LYS A 1 184 ? -18.464 2.087 11.026 1.00 90.00 184 LYS A C 1
ATOM 1402 O O . LYS A 1 184 ? -19.646 1.751 11.038 1.00 90.00 184 LYS A O 1
ATOM 1407 N N . LYS A 1 185 ? -17.481 1.267 11.401 1.00 90.12 185 LYS A N 1
ATOM 1408 C CA . LYS A 1 185 ? -17.662 -0.114 11.862 1.00 90.12 185 LYS A CA 1
ATOM 1409 C C . LYS A 1 185 ? -17.367 -0.282 13.353 1.00 90.12 185 LYS A C 1
ATOM 1411 O O . LYS A 1 185 ? -17.356 -1.416 13.821 1.00 90.12 185 LYS A O 1
ATOM 1416 N N . ASN A 1 186 ? -17.179 0.808 14.102 1.00 92.19 186 ASN A N 1
ATOM 1417 C CA . ASN A 1 186 ? -16.800 0.774 15.517 1.00 92.19 186 ASN A CA 1
ATOM 1418 C C . ASN A 1 186 ? -15.528 -0.066 15.761 1.00 92.19 186 ASN A C 1
ATOM 1420 O O . ASN A 1 186 ? -15.487 -0.901 16.660 1.00 92.19 186 ASN A O 1
ATOM 1424 N N . ILE A 1 187 ? -14.533 0.089 14.887 1.00 93.88 187 ILE A N 1
ATOM 1425 C CA . ILE A 1 187 ? -13.219 -0.552 14.988 1.00 93.88 187 ILE A CA 1
ATOM 1426 C C . ILE A 1 187 ? -12.229 0.494 15.493 1.00 93.88 187 ILE A C 1
ATOM 1428 O O . ILE A 1 187 ? -12.172 1.604 14.960 1.00 93.88 187 ILE A O 1
ATOM 1432 N N . THR A 1 188 ? -11.440 0.135 16.500 1.00 93.81 188 THR A N 1
ATOM 1433 C CA . THR A 1 188 ? -10.401 1.014 17.051 1.00 93.81 188 THR A CA 1
ATOM 1434 C C . THR A 1 188 ? -9.114 0.840 16.256 1.00 93.81 188 THR A C 1
ATOM 1436 O O . THR A 1 188 ? -8.728 -0.285 15.956 1.00 93.81 188 THR A O 1
ATOM 1439 N N . VAL A 1 189 ? -8.420 1.930 15.937 1.00 93.44 189 VAL A N 1
ATOM 1440 C CA . VAL A 1 189 ? -7.111 1.883 15.271 1.00 93.44 189 VAL A CA 1
ATOM 1441 C C . VAL A 1 189 ? -6.080 2.544 16.176 1.00 93.44 189 VAL A C 1
ATOM 1443 O O . VAL A 1 189 ? -6.298 3.660 16.638 1.00 93.44 189 VAL A O 1
ATOM 1446 N N . SER A 1 190 ? -4.968 1.863 16.434 1.00 94.25 190 SER A N 1
ATOM 1447 C CA . SER A 1 190 ? -3.839 2.389 17.203 1.00 94.25 190 SER A CA 1
ATOM 1448 C C . SER A 1 190 ? -2.554 2.343 16.386 1.00 94.25 190 SER A C 1
ATOM 1450 O O . SER A 1 190 ? -2.325 1.397 15.634 1.00 94.25 190 SER A O 1
ATOM 1452 N N . PHE A 1 191 ? -1.695 3.343 16.571 1.00 92.69 191 PHE A N 1
ATOM 1453 C CA . PHE A 1 191 ? -0.411 3.454 15.880 1.00 92.69 191 PHE A CA 1
ATOM 1454 C C . PHE A 1 191 ? 0.746 3.339 16.873 1.00 92.69 191 PHE A C 1
ATOM 1456 O O . PHE A 1 191 ? 0.649 3.827 17.999 1.00 92.69 191 PHE A O 1
ATOM 1463 N N . ALA A 1 192 ? 1.837 2.694 16.463 1.00 91.75 192 ALA A N 1
ATOM 1464 C CA . ALA A 1 192 ? 3.008 2.465 17.305 1.00 91.75 192 ALA A CA 1
ATOM 1465 C C . ALA A 1 192 ? 4.330 2.546 16.523 1.00 91.75 192 ALA A C 1
ATOM 1467 O O . ALA A 1 192 ? 4.387 2.302 15.316 1.00 91.75 192 ALA A O 1
ATOM 1468 N N . GLY A 1 193 ? 5.428 2.832 17.229 1.00 88.81 193 GLY A N 1
ATOM 1469 C CA . GLY A 1 193 ? 6.752 2.966 16.612 1.00 88.81 193 GLY A CA 1
ATOM 1470 C C . GLY A 1 193 ? 6.787 4.124 15.618 1.00 88.81 193 GLY A C 1
ATOM 1471 O O . GLY A 1 193 ? 6.174 5.153 15.875 1.00 88.81 193 GLY A O 1
ATOM 1472 N N . VAL A 1 194 ? 7.453 3.960 14.471 1.00 87.69 194 VAL A N 1
ATOM 1473 C CA . VAL A 1 194 ? 7.495 5.047 13.473 1.00 87.69 194 VAL A CA 1
ATOM 1474 C C . VAL A 1 194 ? 6.128 5.307 12.840 1.00 87.69 194 VAL A C 1
ATOM 1476 O O . VAL A 1 194 ? 5.863 6.418 12.414 1.00 87.69 194 VAL A O 1
ATOM 1479 N N . ALA A 1 195 ? 5.189 4.352 12.868 1.00 87.81 195 ALA A N 1
ATOM 1480 C CA . ALA A 1 195 ? 3.857 4.550 12.288 1.00 87.81 195 ALA A CA 1
ATOM 1481 C C . ALA A 1 195 ? 3.048 5.691 12.943 1.00 87.81 195 ALA A C 1
ATOM 1483 O O . ALA A 1 195 ? 2.044 6.116 12.377 1.00 87.81 195 ALA A O 1
ATOM 1484 N N . THR A 1 196 ? 3.472 6.217 14.099 1.00 88.62 196 THR A N 1
ATOM 1485 C CA . THR A 1 196 ? 2.881 7.423 14.703 1.00 88.62 196 THR A CA 1
ATOM 1486 C C . THR A 1 196 ? 3.143 8.699 13.904 1.00 88.62 196 THR A C 1
ATOM 1488 O O . THR A 1 196 ? 2.455 9.692 14.116 1.00 88.62 196 THR A O 1
ATOM 1491 N N . GLU A 1 197 ? 4.132 8.704 13.007 1.00 87.25 197 GLU A N 1
ATOM 1492 C CA . GLU A 1 197 ? 4.429 9.855 12.144 1.00 87.25 197 GLU A CA 1
ATOM 1493 C C . GLU A 1 197 ? 3.534 9.887 10.891 1.00 87.25 197 GLU A C 1
ATOM 1495 O O . GLU A 1 197 ? 3.524 10.881 10.169 1.00 87.25 197 GLU A O 1
ATOM 1500 N N . ILE A 1 198 ? 2.739 8.834 10.646 1.00 87.12 198 ILE A N 1
ATOM 1501 C CA . ILE A 1 198 ? 1.745 8.814 9.567 1.00 87.12 198 ILE A CA 1
ATOM 1502 C C . ILE A 1 198 ? 0.710 9.915 9.820 1.00 87.12 198 ILE A C 1
ATOM 1504 O O . ILE A 1 198 ? 0.156 10.061 10.913 1.00 87.12 198 ILE A O 1
ATOM 1508 N N . LYS A 1 199 ? 0.374 10.680 8.784 1.00 87.31 199 LYS A N 1
ATOM 1509 C CA . LYS A 1 199 ? -0.624 11.743 8.873 1.00 87.31 199 LYS A CA 1
ATOM 1510 C C . LYS A 1 199 ? -1.985 11.177 9.287 1.00 87.31 199 LYS A C 1
ATOM 1512 O O . LYS A 1 199 ? -2.547 10.284 8.650 1.00 87.31 199 LYS A O 1
ATOM 1517 N N . GLY A 1 200 ? -2.535 11.738 10.361 1.00 81.38 200 GLY A N 1
ATOM 1518 C CA . GLY A 1 200 ? -3.782 11.275 10.970 1.00 81.38 200 GLY A CA 1
ATOM 1519 C C . GLY A 1 200 ? -3.603 10.209 12.051 1.00 81.38 200 GLY A C 1
ATOM 1520 O O . GLY A 1 200 ? -4.590 9.871 12.686 1.00 81.38 200 GLY A O 1
ATOM 1521 N N . ALA A 1 201 ? -2.381 9.743 12.336 1.00 78.56 201 ALA A N 1
ATOM 1522 C CA . ALA A 1 201 ? -2.088 8.800 13.423 1.00 78.56 201 ALA A CA 1
ATOM 1523 C C . ALA A 1 201 ? -2.197 9.405 14.845 1.00 78.56 201 ALA A C 1
ATOM 1525 O O . ALA A 1 201 ? -1.681 8.840 15.810 1.00 78.56 201 ALA A O 1
ATOM 1526 N N . SER A 1 202 ? -2.855 10.559 14.988 1.00 60.69 202 SER A N 1
ATOM 1527 C CA . SER A 1 202 ? -3.117 11.212 16.273 1.00 60.69 202 SER A CA 1
ATOM 1528 C C . SER A 1 202 ? -4.301 10.532 16.962 1.00 60.69 202 SER A C 1
ATOM 1530 O O . SER A 1 202 ? -5.352 10.382 16.341 1.00 60.69 202 SER A O 1
ATOM 1532 N N . ALA A 1 203 ? -4.100 10.125 18.218 1.00 44.50 203 ALA A N 1
ATOM 1533 C CA . ALA A 1 203 ? -5.114 9.525 19.089 1.00 44.50 203 ALA A CA 1
ATOM 1534 C C . ALA A 1 203 ? -6.390 10.373 19.227 1.00 44.50 203 ALA A C 1
ATOM 1536 O O . ALA A 1 203 ? -6.270 11.621 19.265 1.00 44.50 203 ALA A O 1
#

Sequence (203 aa):
MTTQTDARRPADATIPYPAIHDDDTHTWKPATSTKELLVSGAIALAFIAASIYVQFISETAYVLVIARVIDIPVVIFTGLGALIALAVFALSFKKPAAWYQEWSFVEVREEEAGIRLFVGRLGADHTGVLVRSGEQIEIAGKPGKEQPRETDLTVTAPAGKLEVHIDYFIEGVTAQPLLAAAAKKNITVSFAGVATEIKGASA

pLDDT: mean 77.82, std 12.47, range [29.45, 95.25]

Secondary structure (DSSP, 8-state):
---S-SS---S-TTS-EEEEEESS--SPPPSS-HHHHHHHHHHHHHHHHHHHIIIII-SS--EEEETTTEEEEHHHHHHHHHHHHHHHHHHHTSPPPTT--TTEEEEEEEETTEEEEEETT--TTS--EEEETT-EEEEEEEE-SS-TT-EEEEEEETTEEEEEEESS-GGGEE-HHHHHHHHHTT-EEEEEEGGGGSBT---

Foldseek 3Di:
DDPQDPLPQPPDLLFWAFQKFFQVDRHQDALADPVQLVVLVVQLVVLVVQLCCQPPPDPDFDWDQDPVPDTHTVNVVSVVSNVVSVVSSVVSPNGDPSRADQGGAKTWRDDPQAIFIDGHSCTSPHPGFGAGFPWEWEWEWDQDDPDNAKIWIWIDTPRDIDIDIDPGHQLRMANVNVVVRCVVRNYHYAYYYSRCNHHPNDD